Protein AF-A0A1X1ZM37-F1 (afdb_monomer)

Radius of gyration: 24.34 Å; Cα contacts (8 Å, |Δi|>4): 177; chains: 1; bounding box: 100×42×57 Å

pLDDT: mean 83.23, std 16.48, range [40.22, 98.69]

Foldseek 3Di:
DVPDALCNVCVVVVHPDSVVCCVPQVGDVSVLVVLLVVLQPVLLVVLVVLLVVLVVDLDLLSLLCSLQVSLLVLLPPDLSSLVVLQVVLVCLVVVVCVPPVNVVSNSFDWDDDVPDGTDGSSLVSNCVNADHDPPPVSVVLVSVLSSVSSVQSNVLSVCCVVPHDVRHDDSVVSSVVSSVVSNCSNRPDCDPVNVVVVVVVVVVVVVVVVVVVVVVVVVVPPDDDDDDDDD

Secondary structure (DSSP, 8-state):
--S--HHHHHHHTT---HHHHHHHHSSHHHHHHHHHHHHHHHHHHHHHHHHHHHHT--SHHHHHHHHHHHHHGGGGS-HHHHHHHHHHHHHHGGGGGGSGGGGGGS---EEE-TTS-EEEHHHHHHHTTSPPPPTTHHHHHHHHHHHHHHHHHHHHHHHHHHH-GGGS--HHHHHHHHHHHHHHHHH----HHHHHHHHHHHHHHHHHHHHHHHHHHHHHS----------

Solvent-accessible surface area (backbone atoms only — not comparable to full-atom values): 13192 Å² total; per-residue (Å²): 132,88,87,78,51,72,63,57,53,23,62,73,67,73,41,94,50,66,61,55,51,45,73,75,24,76,36,73,68,40,44,53,48,55,52,39,68,68,53,29,61,64,35,33,54,50,27,52,56,29,36,53,56,19,71,78,43,82,59,46,63,44,15,42,40,27,68,48,43,46,65,48,58,27,67,82,53,58,73,65,39,27,52,45,39,37,52,50,28,58,36,53,52,91,46,54,49,70,37,78,94,37,55,82,59,67,58,68,63,66,40,81,42,92,98,55,66,76,40,45,49,34,58,52,55,28,60,74,50,44,80,86,60,64,85,66,50,51,62,53,42,50,56,52,47,52,51,50,52,35,43,51,54,25,52,50,32,54,48,33,76,72,61,32,73,94,74,38,79,60,65,67,61,51,47,55,50,48,42,52,54,47,50,47,65,72,60,53,80,84,46,72,71,56,53,55,52,50,53,55,52,51,53,54,52,52,52,52,54,53,54,51,54,54,52,56,54,56,67,68,68,72,72,76,83,81,82,81,80,88,128

Organism: NCBI:txid153971

Mean predicted aligned error: 9.87 Å

Nearest PDB structures (foldseek):
  6rwb-assembly1_C  TM=2.012E-01  e=9.907E+00  Yersinia pseudotuberculosis
  2x3w-assembly2_C-2  TM=1.504E-01  e=8.151E+00  Mus musculus

InterPro domains:
  IPR009057 Homedomain-like superfamily [SSF46689] (3-53)

Structure (mmCIF, N/CA/C/O backbone):
data_AF-A0A1X1ZM37-F1
#
_entry.id   AF-A0A1X1ZM37-F1
#
loop_
_atom_site.group_PDB
_atom_site.id
_atom_site.type_symbol
_atom_site.label_atom_id
_atom_site.label_alt_id
_atom_site.label_comp_id
_atom_site.label_asym_id
_atom_site.label_entity_id
_atom_site.label_seq_id
_atom_site.pdbx_PDB_ins_code
_atom_site.Cartn_x
_atom_site.Cartn_y
_atom_site.Cartn_z
_atom_site.occupancy
_atom_site.B_iso_or_equiv
_atom_site.auth_seq_id
_atom_site.auth_comp_id
_atom_site.auth_asym_id
_atom_site.auth_atom_id
_atom_site.pdbx_PDB_model_num
ATOM 1 N N . MET A 1 1 ? 0.818 17.274 8.029 1.00 49.00 1 MET A N 1
ATOM 2 C CA . MET A 1 1 ? 0.567 17.613 9.445 1.00 49.00 1 MET A CA 1
ATOM 3 C C . MET A 1 1 ? 1.414 18.809 9.873 1.00 49.00 1 MET A C 1
ATOM 5 O O . MET A 1 1 ? 2.193 18.714 10.815 1.00 49.00 1 MET A O 1
ATOM 9 N N . GLU A 1 2 ? 1.258 19.941 9.196 1.00 40.22 2 GLU A N 1
ATOM 10 C CA . GLU A 1 2 ? 1.401 21.223 9.882 1.00 40.22 2 GLU A CA 1
ATOM 11 C C . GLU A 1 2 ? -0.010 21.539 10.385 1.00 40.22 2 GLU A C 1
ATOM 13 O O . GLU A 1 2 ? -0.944 21.507 9.587 1.00 40.22 2 GLU A O 1
ATOM 18 N N . GLY A 1 3 ? -0.191 21.706 11.698 1.00 49.12 3 GLY A N 1
ATOM 19 C CA . GLY A 1 3 ? -1.461 22.198 12.250 1.00 49.12 3 GLY A CA 1
ATOM 20 C C . GLY A 1 3 ? -2.291 21.264 13.136 1.00 49.12 3 GLY A C 1
ATOM 21 O O . GLY A 1 3 ? -3.404 21.646 13.454 1.00 49.12 3 GLY A O 1
ATOM 22 N N . THR A 1 4 ? -1.800 20.093 13.566 1.00 50.38 4 THR A N 1
ATOM 23 C CA . THR A 1 4 ? -2.464 19.327 14.648 1.00 50.38 4 THR A CA 1
ATOM 24 C C . THR A 1 4 ? -1.573 19.314 15.882 1.00 50.38 4 THR A C 1
ATOM 26 O O . THR A 1 4 ? -0.522 18.665 15.905 1.00 50.38 4 THR A O 1
ATOM 29 N N . THR A 1 5 ? -1.974 20.077 16.889 1.00 63.03 5 THR A N 1
ATOM 30 C CA . THR A 1 5 ? -1.301 20.208 18.179 1.00 63.03 5 THR A CA 1
ATOM 31 C C . THR A 1 5 ? -1.779 19.130 19.155 1.00 63.03 5 THR A C 1
ATOM 33 O O . THR A 1 5 ? -2.822 18.504 18.974 1.00 63.03 5 THR A O 1
ATOM 36 N N . LEU A 1 6 ? -1.025 18.906 20.236 1.00 61.03 6 LEU A N 1
ATOM 37 C CA . LEU A 1 6 ? -1.480 18.040 21.331 1.00 61.03 6 LEU A CA 1
ATOM 38 C C . LEU A 1 6 ? -2.767 18.566 21.987 1.00 61.03 6 LEU A C 1
ATOM 40 O O . LEU A 1 6 ? -3.511 17.776 22.561 1.00 61.03 6 LEU A O 1
ATOM 44 N N . ALA A 1 7 ? -3.034 19.872 21.903 1.00 57.78 7 ALA A N 1
ATOM 45 C CA . ALA A 1 7 ? -4.281 20.455 22.384 1.00 57.78 7 ALA A CA 1
ATOM 46 C C . ALA A 1 7 ? -5.473 19.970 21.542 1.00 57.78 7 ALA A C 1
ATOM 48 O O . ALA A 1 7 ? -6.440 19.480 22.118 1.00 57.78 7 ALA A O 1
ATOM 49 N N . ASP A 1 8 ? -5.341 19.966 20.211 1.00 60.66 8 ASP A N 1
ATOM 50 C CA . ASP A 1 8 ? -6.393 19.506 19.289 1.00 60.66 8 ASP A CA 1
ATOM 51 C C . ASP A 1 8 ? -6.731 18.019 19.504 1.00 60.66 8 ASP A C 1
ATOM 53 O O . ASP A 1 8 ? -7.889 17.612 19.444 1.00 60.66 8 ASP A O 1
ATOM 57 N N . ILE A 1 9 ? -5.720 17.196 19.814 1.00 61.78 9 ILE A N 1
ATOM 58 C CA . ILE A 1 9 ? -5.900 15.764 20.109 1.00 61.78 9 ILE A CA 1
ATOM 59 C C . ILE A 1 9 ? -6.649 15.559 21.435 1.00 61.78 9 ILE A C 1
ATOM 61 O O . ILE A 1 9 ? -7.518 14.695 21.525 1.00 61.78 9 ILE A O 1
ATOM 65 N N . ASN A 1 10 ? -6.330 16.347 22.465 1.00 56.22 10 ASN A N 1
ATOM 66 C CA . ASN A 1 10 ? -6.995 16.269 23.770 1.00 56.22 10 ASN A CA 1
ATOM 67 C C . ASN A 1 10 ? -8.449 16.743 23.706 1.00 56.22 10 ASN A C 1
ATOM 69 O O . ASN A 1 10 ? -9.336 16.108 24.282 1.00 56.22 10 ASN A O 1
ATOM 73 N N . GLU A 1 11 ? -8.694 17.824 22.966 1.00 58.38 11 GLU A N 1
ATOM 74 C CA . GLU A 1 11 ? -10.033 18.341 22.708 1.00 58.38 11 GLU A CA 1
ATOM 75 C C . GLU A 1 11 ? -10.890 17.306 21.967 1.00 58.38 11 GLU A C 1
ATOM 77 O O . GLU A 1 11 ? -11.985 16.979 22.427 1.00 58.38 11 GLU A O 1
ATOM 82 N N . ALA A 1 12 ? -10.356 16.696 20.903 1.00 59.06 12 ALA A N 1
ATOM 83 C CA . ALA A 1 12 ? -11.045 15.644 20.155 1.00 59.06 12 ALA A CA 1
ATOM 84 C C . ALA A 1 12 ? -11.280 14.361 20.979 1.00 59.06 12 ALA A C 1
ATOM 86 O O . ALA A 1 12 ? -12.291 13.686 20.797 1.00 59.06 12 ALA A O 1
ATOM 87 N N . ALA A 1 13 ? -10.378 14.023 21.906 1.00 57.00 13 ALA A N 1
ATOM 88 C CA . ALA A 1 13 ? -10.506 12.853 22.778 1.00 57.00 13 ALA A CA 1
ATOM 89 C C . ALA A 1 13 ? -11.466 13.062 23.969 1.00 57.00 13 ALA A C 1
ATOM 91 O O . ALA A 1 13 ? -11.656 12.141 24.767 1.00 57.00 13 ALA A O 1
ATOM 92 N N . GLY A 1 14 ? -12.038 14.263 24.139 1.00 50.22 14 GLY A N 1
ATOM 93 C CA . GLY A 1 14 ? -12.856 14.617 25.306 1.00 50.22 14 GLY A CA 1
ATOM 94 C C . GLY A 1 14 ? -12.071 14.630 26.626 1.00 50.22 14 GLY A C 1
ATOM 95 O O . GLY A 1 14 ? -12.660 14.664 27.707 1.00 50.22 14 GLY A O 1
ATOM 96 N N . GLN A 1 15 ? -10.739 14.598 26.555 1.00 51.16 15 GLN A N 1
ATOM 97 C CA . GLN A 1 15 ? -9.836 14.577 27.699 1.00 51.16 15 GLN A CA 1
ATOM 98 C C . GLN A 1 15 ? -9.269 15.984 27.884 1.00 51.16 15 GLN A C 1
ATOM 100 O O . GLN A 1 15 ? -8.333 16.386 27.208 1.00 51.16 15 GLN A O 1
ATOM 105 N N . ARG A 1 16 ? -9.800 16.754 28.840 1.00 49.09 16 ARG A N 1
ATOM 106 C CA . ARG A 1 16 ? -9.329 18.123 29.158 1.00 49.09 16 ARG A CA 1
ATOM 107 C C . ARG A 1 16 ? -7.913 18.198 29.753 1.00 49.09 16 ARG A C 1
ATOM 109 O O . ARG A 1 16 ? -7.504 19.266 30.201 1.00 49.09 16 ARG A O 1
ATOM 116 N N . ASN A 1 17 ? -7.172 17.093 29.808 1.00 52.25 17 ASN A N 1
ATOM 117 C CA . ASN A 1 17 ? -5.908 17.022 30.527 1.00 52.25 17 ASN A CA 1
ATOM 118 C C . ASN A 1 17 ? -4.729 16.726 29.595 1.00 52.25 17 ASN A C 1
ATOM 120 O O . ASN A 1 17 ? -4.323 15.577 29.423 1.00 52.25 17 ASN A O 1
ATOM 124 N N . THR A 1 18 ? -4.122 17.790 29.067 1.00 52.50 18 THR A N 1
ATOM 125 C CA . THR A 1 18 ? -2.917 17.746 28.222 1.00 52.50 18 THR A CA 1
ATOM 126 C C . THR A 1 18 ? -1.762 16.969 28.858 1.00 52.50 18 THR A C 1
ATOM 128 O O . THR A 1 18 ? -0.957 16.350 28.158 1.00 52.50 18 THR A O 1
ATOM 131 N N . SER A 1 19 ? -1.730 16.928 30.192 1.00 54.94 19 SER A N 1
ATOM 132 C CA . SER A 1 19 ? -0.747 16.200 30.993 1.00 54.94 19 SER A CA 1
ATOM 133 C C . SER A 1 19 ? -0.817 14.683 30.799 1.00 54.94 19 SER A C 1
ATOM 135 O O . SER A 1 19 ? 0.214 14.029 30.873 1.00 54.94 19 SER A O 1
ATOM 137 N N . ALA A 1 20 ? -1.992 14.104 30.519 1.00 52.53 20 ALA A N 1
ATOM 138 C CA . ALA A 1 20 ? -2.141 12.653 30.381 1.00 52.53 20 ALA A CA 1
ATOM 139 C C . ALA A 1 20 ? -1.411 12.117 29.137 1.00 52.53 20 ALA A C 1
ATOM 141 O O . ALA A 1 20 ? -0.727 11.099 29.212 1.00 52.53 20 ALA A O 1
ATOM 142 N N . ILE A 1 21 ? -1.476 12.833 28.007 1.00 57.12 21 ILE A N 1
ATOM 143 C CA . ILE A 1 21 ? -0.755 12.437 26.786 1.00 57.12 21 ILE A CA 1
ATOM 144 C C . ILE A 1 21 ? 0.756 12.657 26.939 1.00 57.12 21 ILE A C 1
ATOM 146 O O . ILE A 1 21 ? 1.541 11.811 26.516 1.00 57.12 21 ILE A O 1
ATOM 150 N N . GLN A 1 22 ? 1.181 13.753 27.579 1.00 57.38 22 GLN A N 1
ATOM 151 C CA . GLN A 1 22 ? 2.600 13.978 27.881 1.00 57.38 22 GLN A CA 1
ATOM 152 C C . GLN A 1 22 ? 3.173 12.924 28.838 1.00 57.38 22 GLN A C 1
ATOM 154 O O . GLN A 1 22 ? 4.304 12.493 28.638 1.00 57.38 22 GLN A O 1
ATOM 159 N N . TYR A 1 23 ? 2.402 12.488 29.837 1.00 55.28 23 TYR A N 1
ATOM 160 C CA . TYR A 1 23 ? 2.856 11.528 30.844 1.00 55.28 23 TYR A CA 1
ATOM 161 C C . TYR A 1 23 ? 2.853 10.075 30.340 1.00 55.28 23 TYR A C 1
ATOM 163 O O . TYR A 1 23 ? 3.725 9.304 30.723 1.00 55.28 23 TYR A O 1
ATOM 171 N N . HIS A 1 24 ? 1.906 9.693 29.471 1.00 58.62 24 HIS A N 1
ATOM 172 C CA . HIS A 1 24 ? 1.790 8.312 28.976 1.00 58.62 24 HIS A CA 1
ATOM 173 C C . HIS A 1 24 ? 2.483 8.048 27.636 1.00 58.62 24 HIS A C 1
ATOM 175 O O . HIS A 1 24 ? 2.825 6.902 27.357 1.00 58.62 24 HIS A O 1
ATOM 181 N N . PHE A 1 25 ? 2.679 9.075 26.805 1.00 64.19 25 PHE A N 1
ATOM 182 C CA . PHE A 1 25 ? 3.183 8.906 25.439 1.00 64.19 25 PHE A CA 1
ATOM 183 C C . PHE A 1 25 ? 4.388 9.788 25.112 1.00 64.19 25 PHE A C 1
ATOM 185 O O . PHE A 1 25 ? 4.789 9.840 23.956 1.00 64.19 25 PHE A O 1
ATOM 192 N N . GLU A 1 26 ? 4.948 10.518 26.082 1.00 72.69 26 GLU A N 1
ATOM 193 C CA . GLU A 1 26 ? 6.133 11.372 25.878 1.00 72.69 26 GLU A CA 1
ATOM 194 C C . GLU A 1 26 ? 5.960 12.402 24.732 1.00 72.69 26 GLU A C 1
ATOM 196 O O . GLU A 1 26 ? 6.919 12.870 24.121 1.00 72.69 26 GLU A O 1
ATOM 201 N N . GLY A 1 27 ? 4.710 12.778 24.426 1.00 80.00 27 GLY A N 1
ATOM 202 C CA . GLY A 1 27 ? 4.350 13.725 23.370 1.00 80.00 27 GLY A CA 1
ATOM 203 C C . GLY A 1 27 ? 3.776 13.084 22.101 1.00 80.00 27 GLY A C 1
ATOM 204 O O . GLY A 1 27 ? 3.291 11.955 22.085 1.00 80.00 27 GLY A O 1
ATOM 205 N N . ARG A 1 28 ? 3.767 13.857 21.007 1.00 81.38 28 ARG A N 1
ATOM 206 C CA . ARG A 1 28 ? 3.098 13.477 19.748 1.00 81.38 28 ARG A CA 1
ATOM 207 C C . ARG A 1 28 ? 3.737 12.254 19.094 1.00 81.38 28 ARG A C 1
ATOM 209 O O . ARG A 1 28 ? 3.028 11.411 18.551 1.00 81.38 28 ARG A O 1
ATOM 216 N N . ASP A 1 29 ? 5.061 12.172 19.126 1.00 85.06 29 ASP A N 1
ATOM 217 C CA . ASP A 1 29 ? 5.771 11.098 18.444 1.00 85.06 29 ASP A CA 1
ATOM 218 C C . ASP A 1 29 ? 5.580 9.755 19.162 1.00 85.06 29 ASP A C 1
ATOM 220 O O . ASP A 1 29 ? 5.323 8.754 18.496 1.00 85.06 29 ASP A O 1
ATOM 224 N N . GLY A 1 30 ? 5.587 9.718 20.500 1.00 85.69 30 GLY A N 1
ATOM 225 C CA . GLY A 1 30 ? 5.270 8.485 21.223 1.00 85.69 30 GLY A CA 1
ATOM 226 C C . GLY A 1 30 ? 3.792 8.088 21.120 1.00 85.69 30 GLY A C 1
ATOM 227 O O . GLY A 1 30 ? 3.495 6.896 21.088 1.00 85.69 30 GLY A O 1
ATOM 228 N N . LEU A 1 31 ? 2.867 9.037 20.918 1.00 86.44 31 LEU A N 1
ATOM 229 C CA . LEU A 1 31 ? 1.475 8.704 20.583 1.00 86.44 31 LEU A CA 1
ATOM 230 C C . LEU A 1 31 ? 1.380 8.012 19.214 1.00 86.44 31 LEU A C 1
ATOM 232 O O . LEU A 1 31 ? 0.702 6.995 19.084 1.00 86.44 31 LEU A O 1
ATOM 236 N N . ILE A 1 32 ? 2.087 8.523 18.198 1.00 87.38 32 ILE A N 1
ATOM 237 C CA . ILE A 1 32 ? 2.158 7.872 16.880 1.00 87.38 32 ILE A CA 1
ATOM 238 C C . ILE A 1 32 ? 2.759 6.468 17.020 1.00 87.38 32 ILE A C 1
ATOM 240 O O . ILE A 1 32 ? 2.190 5.524 16.474 1.00 87.38 32 ILE A O 1
ATOM 244 N N . ARG A 1 33 ? 3.844 6.297 17.794 1.00 88.50 33 ARG A N 1
ATOM 245 C CA . ARG A 1 33 ? 4.414 4.963 18.066 1.00 88.50 33 ARG A CA 1
ATOM 246 C C . ARG A 1 33 ? 3.390 4.026 18.686 1.00 88.50 33 ARG A C 1
ATOM 248 O O . ARG A 1 33 ? 3.237 2.918 18.192 1.00 88.50 33 ARG A O 1
ATOM 255 N N . ALA A 1 34 ? 2.671 4.465 19.717 1.00 88.94 34 ALA A N 1
ATOM 256 C CA . ALA A 1 34 ? 1.679 3.635 20.394 1.00 88.94 34 ALA A CA 1
ATOM 257 C C . ALA A 1 34 ? 0.538 3.207 19.457 1.00 88.94 34 ALA A C 1
ATOM 259 O O . ALA A 1 34 ? 0.086 2.062 19.507 1.00 88.94 34 ALA A O 1
ATOM 260 N N . ILE A 1 35 ? 0.102 4.098 18.559 1.00 90.62 35 ILE A N 1
ATOM 261 C CA . ILE A 1 35 ? -0.878 3.753 17.524 1.00 90.62 35 ILE A CA 1
ATOM 262 C C . ILE A 1 35 ? -0.293 2.688 16.586 1.00 90.62 35 ILE A C 1
ATOM 264 O O . ILE A 1 35 ? -0.909 1.644 16.392 1.00 90.62 35 ILE A O 1
ATOM 268 N N . TYR A 1 36 ? 0.910 2.889 16.049 1.00 91.06 36 TYR A N 1
ATOM 269 C CA . TYR A 1 36 ? 1.547 1.896 15.178 1.00 91.06 36 TYR A CA 1
ATOM 270 C C . TYR A 1 36 ? 1.773 0.554 15.885 1.00 91.06 36 TYR A C 1
ATOM 272 O O . TYR A 1 36 ? 1.466 -0.483 15.314 1.00 91.06 36 TYR A O 1
ATOM 280 N N . GLN A 1 37 ? 2.207 0.543 17.145 1.00 90.56 37 GLN A N 1
ATOM 281 C CA . GLN A 1 37 ? 2.390 -0.684 17.930 1.00 90.56 37 GLN A CA 1
ATOM 282 C C . GLN A 1 37 ? 1.097 -1.492 18.094 1.00 90.56 37 GLN A C 1
ATOM 284 O O . GLN A 1 37 ? 1.152 -2.712 18.221 1.00 90.56 37 GLN A O 1
ATOM 289 N N . ARG A 1 38 ? -0.068 -0.835 18.058 1.00 90.69 38 ARG A N 1
ATOM 290 C CA . ARG A 1 38 ? -1.369 -1.510 18.059 1.00 90.69 38 ARG A CA 1
ATOM 291 C C . ARG A 1 38 ? -1.721 -2.114 16.697 1.00 90.69 38 ARG A C 1
ATOM 293 O O . ARG A 1 38 ? -2.269 -3.210 16.655 1.00 90.69 38 ARG A O 1
ATOM 300 N N . PHE A 1 39 ? -1.469 -1.390 15.609 1.00 91.75 39 PHE A N 1
ATOM 301 C CA . PHE A 1 39 ? -1.956 -1.755 14.272 1.00 91.75 39 PHE A CA 1
ATOM 302 C C . PHE A 1 39 ? -0.974 -2.595 13.455 1.00 91.75 39 PHE A C 1
ATOM 304 O O . PHE A 1 39 ? -1.393 -3.446 12.680 1.00 91.75 39 PHE A O 1
ATOM 311 N N . VAL A 1 40 ? 0.328 -2.376 13.613 1.00 90.94 40 VAL A N 1
ATOM 312 C CA . VAL A 1 40 ? 1.361 -3.013 12.787 1.00 90.94 40 VAL A CA 1
ATOM 313 C C . VAL A 1 40 ? 1.431 -4.525 13.001 1.00 90.94 40 VAL A C 1
ATOM 315 O O . VAL A 1 40 ? 1.450 -5.219 11.993 1.00 90.94 40 VAL A O 1
ATOM 318 N N . PRO A 1 41 ? 1.398 -5.084 14.230 1.00 91.50 41 PRO A N 1
ATOM 319 C CA . PRO A 1 41 ? 1.500 -6.534 14.402 1.00 91.50 41 PRO A CA 1
ATOM 320 C C . PRO A 1 41 ? 0.461 -7.354 13.609 1.00 91.50 41 PRO A C 1
ATOM 322 O O . PRO A 1 41 ? 0.882 -8.219 12.839 1.00 91.50 41 PRO A O 1
ATOM 325 N N . PRO A 1 42 ? -0.862 -7.079 13.688 1.00 91.62 42 PRO A N 1
ATOM 326 C CA . PRO A 1 42 ? -1.837 -7.824 12.885 1.00 91.62 42 PRO A CA 1
ATOM 327 C C . PRO A 1 42 ? -1.714 -7.550 11.376 1.00 91.62 42 PRO A C 1
ATOM 329 O O . PRO A 1 42 ? -2.031 -8.418 10.563 1.00 91.62 42 PRO A O 1
ATOM 332 N N . LEU A 1 43 ? -1.236 -6.366 10.971 1.00 92.00 43 LEU A N 1
ATOM 333 C CA . LEU A 1 43 ? -0.953 -6.073 9.562 1.00 92.00 43 LEU A CA 1
ATOM 334 C C . LEU A 1 43 ? 0.242 -6.873 9.037 1.00 92.00 43 LEU A C 1
ATOM 336 O O . LEU A 1 43 ? 0.182 -7.377 7.917 1.00 92.00 43 LEU A O 1
ATOM 340 N N . THR A 1 44 ? 1.301 -7.006 9.836 1.00 91.62 44 THR A N 1
ATOM 341 C CA . THR A 1 44 ? 2.485 -7.809 9.515 1.00 91.62 44 THR A CA 1
ATOM 342 C C . THR A 1 44 ? 2.122 -9.282 9.384 1.00 91.62 44 THR A C 1
ATOM 344 O O . THR A 1 44 ? 2.504 -9.902 8.397 1.00 91.62 44 THR A O 1
ATOM 347 N N . GLU A 1 45 ? 1.330 -9.829 10.309 1.00 92.62 45 GLU A N 1
ATOM 348 C CA . GLU A 1 45 ? 0.849 -11.213 10.219 1.00 92.62 45 GLU A CA 1
ATOM 349 C C . GLU A 1 45 ? 0.071 -11.440 8.914 1.00 92.62 45 GLU A C 1
ATOM 351 O O . GLU A 1 45 ? 0.377 -12.352 8.142 1.00 92.62 45 GLU A O 1
ATOM 356 N N . HIS A 1 46 ? -0.865 -10.542 8.592 1.00 93.69 46 HIS A N 1
ATOM 357 C CA . HIS A 1 46 ? -1.619 -10.649 7.348 1.00 93.69 46 HIS A CA 1
ATOM 358 C C . HIS A 1 46 ? -0.738 -10.482 6.092 1.00 93.69 46 HIS A C 1
ATOM 360 O O . HIS A 1 46 ? -0.919 -11.184 5.093 1.00 93.69 46 HIS A O 1
ATOM 366 N N . TYR A 1 47 ? 0.240 -9.577 6.131 1.00 94.12 47 TYR A N 1
ATOM 367 C CA . TYR A 1 47 ? 1.236 -9.424 5.072 1.00 94.12 47 TYR A CA 1
ATOM 368 C C . TYR A 1 47 ? 2.023 -10.725 4.855 1.00 94.12 47 TYR A C 1
ATOM 370 O O . TYR A 1 47 ? 2.186 -11.159 3.714 1.00 94.12 47 TYR A O 1
ATOM 378 N N . GLU A 1 48 ? 2.457 -11.392 5.925 1.00 94.81 48 GLU A N 1
ATOM 379 C CA . GLU A 1 48 ? 3.195 -12.654 5.842 1.00 94.81 48 GLU A CA 1
ATOM 380 C C . GLU A 1 48 ? 2.362 -13.781 5.211 1.00 94.81 48 GLU A C 1
ATOM 382 O O . GLU A 1 48 ? 2.874 -14.512 4.356 1.00 94.81 48 GLU A O 1
ATOM 387 N N . GLU A 1 49 ? 1.071 -13.892 5.537 1.00 96.12 49 GLU A N 1
ATOM 388 C CA . GLU A 1 49 ? 0.145 -14.832 4.881 1.00 96.12 49 GLU A CA 1
ATOM 389 C C . GLU A 1 49 ? 0.047 -14.579 3.366 1.00 96.12 49 GLU A C 1
ATOM 391 O O . GLU A 1 49 ? 0.092 -15.504 2.543 1.00 96.12 49 GLU A O 1
ATOM 396 N N . LEU A 1 50 ? -0.081 -13.309 2.975 1.00 97.12 50 LEU A N 1
ATOM 397 C CA . LEU A 1 50 ? -0.180 -12.912 1.573 1.00 97.12 50 LEU A CA 1
ATOM 398 C C . LEU A 1 50 ? 1.136 -13.147 0.827 1.00 97.12 50 LEU A C 1
ATOM 400 O O . LEU A 1 50 ? 1.116 -13.605 -0.317 1.00 97.12 50 LEU A O 1
ATOM 404 N N . VAL A 1 51 ? 2.279 -12.916 1.472 1.00 96.62 51 VAL A N 1
ATOM 405 C CA . VAL A 1 51 ? 3.597 -13.248 0.921 1.00 96.62 51 VAL A CA 1
ATOM 406 C C . VAL A 1 51 ? 3.741 -14.756 0.719 1.00 96.62 51 VAL A C 1
ATOM 408 O O . VAL A 1 51 ? 4.224 -15.180 -0.332 1.00 96.62 51 VAL A O 1
ATOM 411 N N . GLN A 1 52 ? 3.271 -15.594 1.647 1.00 97.00 52 GLN A N 1
ATOM 412 C CA . GLN A 1 52 ? 3.278 -17.052 1.465 1.00 97.00 52 GLN A CA 1
ATOM 413 C C . GLN A 1 52 ? 2.440 -17.477 0.251 1.00 97.00 52 GLN A C 1
ATOM 415 O O . GLN A 1 52 ? 2.917 -18.237 -0.601 1.00 97.00 52 GLN A O 1
ATOM 420 N N . ARG A 1 53 ? 1.232 -16.918 0.095 1.00 96.75 53 ARG A N 1
ATOM 421 C CA . ARG A 1 53 ? 0.418 -17.101 -1.121 1.00 96.75 53 ARG A CA 1
ATOM 422 C C . ARG A 1 53 ? 1.151 -16.627 -2.371 1.00 96.75 53 ARG A C 1
ATOM 424 O O . ARG A 1 53 ? 1.107 -17.288 -3.411 1.00 96.75 53 ARG A O 1
ATOM 431 N N . ALA A 1 54 ? 1.836 -15.490 -2.282 1.00 97.50 54 ALA A N 1
ATOM 432 C CA . ALA A 1 54 ? 2.606 -14.952 -3.384 1.00 97.50 54 ALA A CA 1
ATOM 433 C C . ALA A 1 54 ? 3.754 -15.887 -3.764 1.00 97.50 54 ALA A C 1
ATOM 435 O O . ALA A 1 54 ? 3.944 -16.110 -4.955 1.00 97.50 54 ALA A O 1
ATOM 436 N N . ARG A 1 55 ? 4.485 -16.475 -2.810 1.00 96.81 55 ARG A N 1
ATOM 437 C CA . ARG A 1 55 ? 5.559 -17.455 -3.066 1.00 96.81 55 ARG A CA 1
ATOM 438 C C . ARG A 1 55 ? 5.057 -18.698 -3.800 1.00 96.81 55 ARG A C 1
ATOM 440 O O . ARG A 1 55 ? 5.748 -19.189 -4.690 1.00 96.81 55 ARG A O 1
ATOM 447 N N . ALA A 1 56 ? 3.851 -19.161 -3.479 1.00 96.62 56 ALA A N 1
ATOM 448 C CA . ALA A 1 56 ? 3.228 -20.326 -4.108 1.00 96.62 56 ALA A CA 1
ATOM 449 C C . ALA A 1 56 ? 2.759 -20.086 -5.562 1.00 96.62 56 ALA A C 1
ATOM 451 O O . ALA A 1 56 ? 2.279 -21.008 -6.219 1.00 96.62 56 ALA A O 1
ATOM 452 N N . SER A 1 57 ? 2.890 -18.865 -6.093 1.00 94.75 57 SER A N 1
ATOM 453 C CA . SER A 1 57 ? 2.423 -18.494 -7.430 1.00 94.75 57 SER A CA 1
ATOM 454 C C . SER A 1 57 ? 3.478 -17.723 -8.222 1.00 94.75 57 SER A C 1
ATOM 456 O O . SER A 1 57 ? 4.223 -16.910 -7.684 1.00 94.75 57 SER A O 1
ATOM 458 N N . LYS A 1 58 ? 3.513 -17.923 -9.544 1.00 94.75 58 LYS A N 1
ATOM 459 C CA . LYS A 1 58 ? 4.321 -17.105 -10.470 1.00 94.75 58 LYS A CA 1
ATOM 460 C C . LYS A 1 58 ? 3.560 -15.906 -11.041 1.00 94.75 58 LYS A C 1
ATOM 462 O O . LYS A 1 58 ? 4.127 -15.121 -11.791 1.00 94.75 58 LYS A O 1
ATOM 467 N N . ARG A 1 59 ? 2.279 -15.745 -10.693 1.00 97.00 59 ARG A N 1
ATOM 468 C CA . ARG A 1 59 ? 1.456 -14.624 -11.167 1.00 97.00 59 ARG A CA 1
ATOM 469 C C . ARG A 1 59 ? 1.845 -13.326 -10.452 1.00 97.00 59 ARG A C 1
ATOM 471 O O . ARG A 1 59 ? 2.227 -13.341 -9.281 1.00 97.00 59 ARG A O 1
ATOM 478 N N . VAL A 1 60 ? 1.687 -12.203 -11.151 1.00 97.69 60 VAL A N 1
ATOM 479 C CA . VAL A 1 60 ? 1.930 -10.853 -10.610 1.00 97.69 60 VAL A CA 1
ATOM 480 C C . VAL A 1 60 ? 0.918 -10.513 -9.511 1.0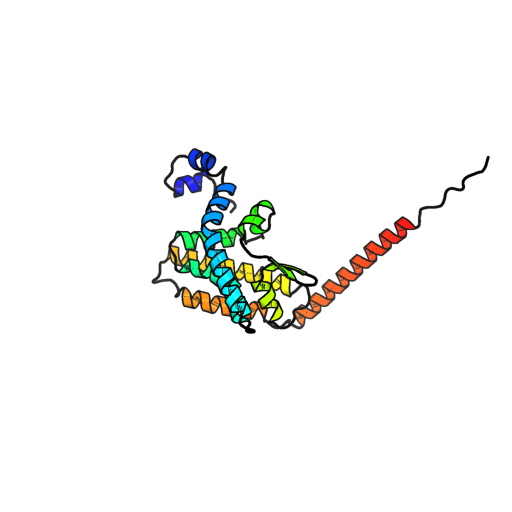0 97.69 60 VAL A C 1
ATOM 482 O O . VAL A 1 60 ? 1.304 -10.016 -8.457 1.00 97.69 60 VAL A O 1
ATOM 485 N N . ARG A 1 61 ? -0.364 -10.850 -9.721 1.00 98.12 61 ARG A N 1
ATOM 486 C CA . ARG A 1 61 ? -1.462 -10.458 -8.822 1.00 98.12 61 ARG A CA 1
ATOM 487 C C . ARG A 1 61 ? -1.235 -10.829 -7.348 1.00 98.12 61 ARG A C 1
ATOM 489 O O . ARG A 1 61 ? -1.342 -9.926 -6.535 1.00 98.12 61 ARG A O 1
ATOM 496 N N . PRO A 1 62 ? -0.856 -12.064 -6.970 1.00 98.38 62 PRO A N 1
ATOM 497 C CA . PRO A 1 62 ? -0.612 -12.387 -5.561 1.00 98.38 62 PRO A CA 1
ATOM 498 C C . PRO A 1 62 ? 0.467 -11.536 -4.873 1.00 98.38 62 PRO A C 1
ATOM 500 O O . PRO A 1 62 ? 0.338 -11.237 -3.693 1.00 98.38 62 PRO A O 1
ATOM 503 N N . ALA A 1 63 ? 1.521 -11.125 -5.591 1.00 97.81 63 ALA A N 1
ATOM 504 C CA . ALA A 1 63 ? 2.534 -10.226 -5.028 1.00 97.81 63 ALA A CA 1
ATOM 505 C C . ALA A 1 63 ? 1.995 -8.793 -4.882 1.00 97.81 63 ALA A C 1
ATOM 507 O O . ALA A 1 63 ? 2.249 -8.142 -3.877 1.00 97.81 63 ALA A O 1
ATOM 508 N N . ALA A 1 64 ? 1.198 -8.323 -5.847 1.00 98.25 64 ALA A N 1
ATOM 509 C CA . ALA A 1 64 ? 0.513 -7.035 -5.748 1.00 98.25 64 ALA A CA 1
ATOM 510 C C . ALA A 1 64 ? -0.518 -7.004 -4.605 1.00 98.25 64 ALA A C 1
ATOM 512 O O . ALA A 1 64 ? -0.586 -6.031 -3.861 1.00 98.25 64 ALA A O 1
ATOM 513 N N . GLU A 1 65 ? -1.281 -8.082 -4.423 1.00 98.31 65 GLU A N 1
ATOM 514 C CA . GLU A 1 65 ? -2.205 -8.254 -3.298 1.00 98.31 65 GLU A CA 1
ATOM 515 C C . GLU A 1 65 ? -1.474 -8.155 -1.956 1.00 98.31 65 GLU A C 1
ATOM 517 O O . GLU A 1 65 ? -1.951 -7.462 -1.065 1.00 98.31 65 GLU A O 1
ATOM 522 N N . ALA A 1 66 ? -0.296 -8.772 -1.825 1.00 97.12 66 ALA A N 1
ATOM 523 C CA . ALA A 1 66 ? 0.516 -8.678 -0.613 1.00 97.12 66 ALA A CA 1
ATOM 524 C C . ALA A 1 66 ? 0.961 -7.244 -0.277 1.00 97.12 66 ALA A C 1
ATOM 526 O O . ALA A 1 66 ? 1.173 -6.943 0.889 1.00 97.12 66 ALA A O 1
ATOM 527 N N . ILE A 1 67 ? 1.052 -6.350 -1.265 1.00 95.38 67 ILE A N 1
ATOM 528 C CA . ILE A 1 67 ? 1.410 -4.937 -1.058 1.00 95.38 67 ILE A CA 1
ATOM 529 C C . ILE A 1 67 ? 0.173 -4.097 -0.700 1.00 95.38 67 ILE A C 1
ATOM 531 O O . ILE A 1 67 ? 0.242 -3.215 0.151 1.00 95.38 67 ILE A O 1
ATOM 535 N N . VAL A 1 68 ? -0.969 -4.355 -1.346 1.00 97.19 68 VAL A N 1
ATOM 536 C CA . VAL A 1 68 ? -2.167 -3.499 -1.247 1.00 97.19 68 VAL A CA 1
ATOM 537 C C . VAL A 1 68 ? -3.124 -3.941 -0.135 1.00 97.19 68 VAL A C 1
ATOM 539 O O . VAL A 1 68 ? -3.643 -3.107 0.610 1.00 97.19 68 VAL A O 1
ATOM 542 N N . LEU A 1 69 ? -3.384 -5.245 -0.016 1.00 97.12 69 LEU A N 1
ATOM 543 C CA . LEU A 1 69 ? -4.432 -5.776 0.857 1.00 97.12 69 LEU A CA 1
ATOM 544 C C . LEU A 1 69 ? -4.189 -5.594 2.360 1.00 97.12 69 LEU A C 1
ATOM 546 O O . LEU A 1 69 ? -5.200 -5.411 3.040 1.00 97.12 69 LEU A O 1
ATOM 550 N N . PRO A 1 70 ? -2.949 -5.600 2.905 1.00 94.75 70 PRO A N 1
ATOM 551 C CA . PRO A 1 70 ? -2.754 -5.391 4.338 1.00 94.75 70 PRO A CA 1
ATOM 552 C C . PRO A 1 70 ? -3.455 -4.125 4.828 1.00 94.75 70 PRO A C 1
ATOM 554 O O . PRO A 1 70 ? -4.299 -4.189 5.718 1.00 94.75 70 PRO A O 1
ATOM 557 N N . LEU A 1 71 ? -3.196 -2.992 4.169 1.00 94.00 71 LEU A N 1
ATOM 558 C CA . LEU A 1 71 ? -3.839 -1.728 4.512 1.00 94.00 71 LEU A CA 1
ATOM 559 C C . LEU A 1 71 ? -5.290 -1.664 4.010 1.00 94.00 71 LEU A C 1
ATOM 561 O O . LEU A 1 71 ? -6.148 -1.113 4.692 1.00 94.00 71 LEU A O 1
ATOM 565 N N . GLY A 1 72 ? -5.588 -2.261 2.850 1.00 96.31 72 GLY A N 1
ATOM 566 C CA . GLY A 1 72 ? -6.943 -2.302 2.292 1.00 96.31 72 GLY A CA 1
ATOM 567 C C . GLY A 1 72 ? -7.970 -2.975 3.207 1.00 96.31 72 GLY A C 1
ATOM 568 O O . GLY A 1 72 ? -9.084 -2.474 3.340 1.00 96.31 72 GLY A O 1
ATOM 569 N N . ARG A 1 73 ? -7.596 -4.058 3.904 1.00 94.81 73 ARG A N 1
ATOM 570 C CA . ARG A 1 73 ? -8.472 -4.777 4.850 1.00 94.81 73 ARG A CA 1
ATOM 571 C C . ARG A 1 73 ? -9.054 -3.858 5.931 1.00 94.81 73 ARG A C 1
ATOM 573 O O . ARG A 1 73 ? -10.175 -4.083 6.379 1.00 94.81 73 ARG A O 1
ATOM 580 N N . LEU A 1 74 ? -8.321 -2.818 6.325 1.00 96.00 74 LEU A N 1
ATOM 581 C CA . LEU A 1 74 ? -8.759 -1.870 7.349 1.00 96.00 74 LEU A CA 1
ATOM 582 C C . LEU A 1 74 ? -9.940 -0.994 6.903 1.00 96.00 74 LEU A C 1
ATOM 584 O O . LEU A 1 74 ? -10.657 -0.466 7.747 1.00 96.00 74 LEU A O 1
ATOM 588 N N . LEU A 1 75 ? -10.207 -0.869 5.597 1.00 96.25 75 LEU A N 1
ATOM 589 C CA . LEU A 1 75 ? -11.347 -0.082 5.112 1.00 96.25 75 LEU A CA 1
ATOM 590 C C . LEU A 1 75 ? -12.697 -0.667 5.538 1.00 96.25 75 LEU A C 1
ATOM 592 O O . LEU A 1 75 ? -13.638 0.085 5.780 1.00 96.25 75 LEU A O 1
ATOM 596 N N . THR A 1 76 ? -12.787 -1.993 5.672 1.00 92.38 76 THR A N 1
ATOM 597 C CA . THR A 1 76 ? -14.007 -2.686 6.121 1.00 92.38 76 THR A CA 1
ATOM 598 C C . THR A 1 76 ? -14.122 -2.816 7.638 1.00 92.38 76 THR A C 1
ATOM 600 O O . THR A 1 76 ? -15.036 -3.475 8.128 1.00 92.38 76 THR A O 1
ATOM 603 N N . GLY A 1 77 ? -13.171 -2.245 8.374 1.00 92.81 77 GLY A N 1
ATOM 604 C CA . GLY A 1 77 ? -13.116 -2.288 9.825 1.00 92.81 77 GLY A CA 1
ATOM 605 C C . GLY A 1 77 ? -13.952 -1.205 10.512 1.00 92.81 77 GLY A C 1
ATOM 606 O O . GLY A 1 77 ? -14.884 -0.628 9.936 1.00 92.81 77 GLY A O 1
ATOM 607 N N . ASP A 1 78 ? -13.613 -0.910 11.766 1.00 93.88 78 ASP A N 1
ATOM 608 C CA . ASP A 1 78 ? -14.217 0.205 12.496 1.00 93.88 78 ASP A CA 1
ATOM 609 C C . ASP A 1 78 ? -13.591 1.559 12.091 1.00 93.88 78 ASP A C 1
ATOM 611 O O . ASP A 1 78 ? -12.731 1.654 11.212 1.00 93.88 78 ASP A O 1
ATOM 615 N N . TRP A 1 79 ? -14.051 2.653 12.699 1.00 93.19 79 TRP A N 1
ATOM 616 C CA . TRP A 1 79 ? -13.526 3.989 12.394 1.00 93.19 79 TRP A CA 1
ATOM 617 C C . TRP A 1 79 ? -12.036 4.153 12.747 1.00 93.19 79 TRP A C 1
ATOM 619 O O . TRP A 1 79 ? -11.353 4.985 12.158 1.00 93.19 79 TRP A O 1
ATOM 629 N N . ARG A 1 80 ? -11.506 3.374 13.699 1.00 94.12 80 ARG A N 1
ATOM 630 C CA . ARG A 1 80 ? -10.093 3.435 14.101 1.00 94.12 80 ARG A CA 1
ATOM 631 C C . ARG A 1 80 ? -9.210 2.803 13.041 1.00 94.12 80 ARG A C 1
ATOM 633 O O . ARG A 1 80 ? -8.127 3.323 12.787 1.00 94.12 80 ARG A O 1
ATOM 640 N N . ASP A 1 81 ? -9.683 1.725 12.421 1.00 95.69 81 ASP A N 1
ATOM 641 C CA . ASP A 1 81 ? -9.013 1.082 11.292 1.00 95.69 81 ASP A CA 1
ATOM 642 C C . ASP A 1 81 ? -8.848 2.077 10.132 1.00 95.69 81 ASP A C 1
ATOM 644 O O . ASP A 1 81 ? -7.741 2.285 9.630 1.00 95.69 81 ASP A O 1
ATOM 648 N N . ARG A 1 82 ? -9.919 2.797 9.785 1.00 96.25 82 ARG A N 1
ATOM 649 C CA . ARG A 1 82 ? -9.888 3.859 8.766 1.00 96.25 82 ARG A CA 1
ATOM 650 C C . ARG A 1 82 ? -9.013 5.049 9.163 1.00 96.25 82 ARG A C 1
ATOM 652 O O . ARG A 1 82 ? -8.195 5.495 8.359 1.00 96.25 82 ARG A O 1
ATOM 659 N N . ALA A 1 83 ? -9.082 5.498 10.414 1.00 94.88 83 ALA A N 1
ATOM 660 C CA . ALA A 1 83 ? -8.198 6.549 10.916 1.00 94.88 83 ALA A CA 1
ATOM 661 C C . ALA A 1 83 ? -6.710 6.146 10.846 1.00 94.88 83 ALA A C 1
ATOM 663 O O . ALA A 1 83 ? -5.850 6.982 10.552 1.00 94.88 83 ALA A O 1
ATOM 664 N N . PHE A 1 84 ? -6.384 4.867 11.068 1.00 94.94 84 PHE A N 1
ATOM 665 C CA . PHE A 1 84 ? -5.020 4.371 10.902 1.00 94.94 84 PHE A CA 1
ATOM 666 C C . PHE A 1 84 ? -4.570 4.391 9.437 1.00 94.94 84 PHE A C 1
ATOM 668 O O . PHE A 1 84 ? -3.441 4.794 9.166 1.00 94.94 84 PHE A O 1
ATOM 675 N N . VAL A 1 85 ? -5.438 4.027 8.487 1.00 95.50 85 VAL A N 1
ATOM 676 C CA . VAL A 1 85 ? -5.147 4.133 7.042 1.00 95.50 85 VAL A CA 1
ATOM 677 C C . VAL A 1 85 ? -4.760 5.565 6.673 1.00 95.50 85 VAL A C 1
ATOM 679 O O . VAL A 1 85 ? -3.774 5.792 5.965 1.00 95.50 85 VAL A O 1
ATOM 682 N N . GLU A 1 86 ? -5.489 6.548 7.198 1.00 94.75 86 GLU A N 1
ATOM 683 C CA . GLU A 1 86 ? -5.168 7.957 6.993 1.00 94.75 86 GLU A CA 1
ATOM 684 C C . GLU A 1 86 ? -3.831 8.360 7.615 1.00 94.75 86 GLU A C 1
ATOM 686 O O . GLU A 1 86 ? -3.013 9.005 6.950 1.00 94.75 86 GLU A O 1
ATOM 691 N N . LEU A 1 87 ? -3.584 7.967 8.868 1.00 92.56 87 LEU A N 1
ATOM 692 C CA . LEU A 1 87 ? -2.315 8.217 9.549 1.00 92.56 87 LEU A CA 1
ATOM 693 C C . LEU A 1 87 ? -1.142 7.602 8.773 1.00 92.56 87 LEU A C 1
ATOM 695 O O . LEU A 1 87 ? -0.126 8.269 8.557 1.00 92.56 87 LEU A O 1
ATOM 699 N N . PHE A 1 88 ? -1.303 6.365 8.302 1.00 91.19 88 PHE A N 1
ATOM 700 C CA . PHE A 1 88 ? -0.310 5.657 7.509 1.00 91.19 88 PHE A CA 1
ATOM 701 C C . PHE A 1 88 ? 0.020 6.417 6.224 1.00 91.19 88 PHE A C 1
ATOM 703 O O . PHE A 1 88 ? 1.190 6.685 5.946 1.00 91.19 88 PHE A O 1
ATOM 710 N N . ALA A 1 89 ? -0.995 6.845 5.467 1.00 91.56 89 ALA A N 1
ATOM 711 C CA . ALA A 1 89 ? -0.795 7.606 4.236 1.00 91.56 89 ALA A CA 1
ATOM 712 C C . ALA A 1 89 ? -0.069 8.940 4.475 1.00 91.56 89 ALA A C 1
ATOM 714 O O . ALA A 1 89 ? 0.744 9.367 3.650 1.00 91.56 89 ALA A O 1
ATOM 715 N N . GLN A 1 90 ? -0.320 9.589 5.614 1.00 88.00 90 GLN A N 1
ATOM 716 C CA . GLN A 1 90 ? 0.360 10.826 5.997 1.00 88.00 90 GLN A CA 1
ATOM 717 C C . GLN A 1 90 ? 1.826 10.602 6.385 1.00 88.00 90 GLN A C 1
ATOM 719 O O . GLN A 1 90 ? 2.665 11.442 6.068 1.00 88.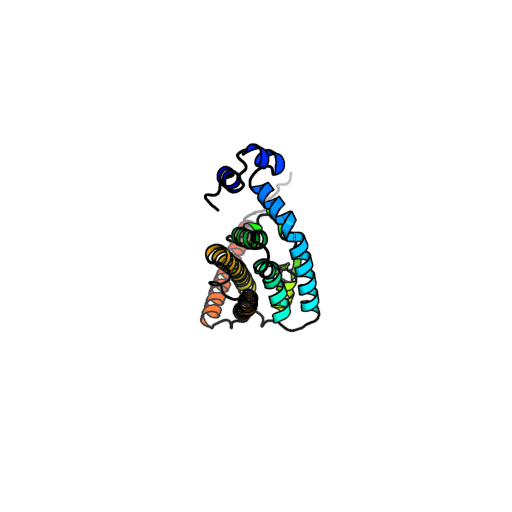00 90 GLN A O 1
ATOM 724 N N . MET A 1 91 ? 2.146 9.484 7.039 1.00 85.56 91 MET A N 1
ATOM 725 C CA . MET A 1 91 ? 3.526 9.100 7.360 1.00 85.56 91 MET A CA 1
ATOM 726 C C . MET A 1 91 ? 4.303 8.642 6.120 1.00 85.56 91 MET A C 1
ATOM 728 O O . MET A 1 91 ? 5.512 8.868 6.019 1.00 85.56 91 MET A O 1
ATOM 732 N N . PHE A 1 92 ? 3.611 8.032 5.158 1.00 81.25 92 PHE A N 1
ATOM 733 C CA . PHE A 1 92 ? 4.188 7.634 3.878 1.00 81.25 92 PHE A CA 1
ATOM 734 C C . PHE A 1 92 ? 4.462 8.845 2.971 1.00 81.25 92 PHE A C 1
ATOM 736 O O . PHE A 1 92 ? 5.464 8.888 2.253 1.00 81.25 92 PHE A O 1
ATOM 743 N N . ALA A 1 93 ? 3.603 9.869 3.023 1.00 73.00 93 ALA A N 1
ATOM 744 C CA . ALA A 1 93 ? 3.786 11.103 2.270 1.00 73.00 93 ALA A CA 1
ATOM 745 C C . ALA A 1 93 ? 5.110 11.795 2.641 1.00 73.00 93 ALA A C 1
ATOM 747 O O . ALA A 1 93 ? 5.387 12.082 3.803 1.00 73.00 93 ALA A O 1
ATOM 748 N N . GLY A 1 94 ? 5.939 12.078 1.633 1.00 65.06 94 GLY A N 1
ATOM 749 C CA . GLY A 1 94 ? 7.241 12.713 1.853 1.00 65.06 94 GLY A CA 1
ATOM 750 C C . GLY A 1 94 ? 8.254 11.825 2.587 1.00 65.06 94 GLY A C 1
ATOM 751 O O . GLY A 1 94 ? 9.258 12.342 3.067 1.00 65.06 94 GLY A O 1
ATOM 752 N N . THR A 1 95 ? 8.015 10.508 2.666 1.00 66.75 95 THR A N 1
ATOM 753 C CA . THR A 1 95 ? 8.935 9.497 3.226 1.00 66.75 95 THR A CA 1
ATOM 754 C C . THR A 1 95 ? 9.300 9.701 4.698 1.00 66.75 95 THR A C 1
ATOM 756 O O . THR A 1 95 ? 10.374 9.301 5.135 1.00 66.75 95 THR A O 1
ATOM 759 N N . ARG A 1 96 ? 8.396 10.280 5.503 1.00 75.25 96 ARG A N 1
ATOM 760 C CA . ARG A 1 96 ? 8.623 10.450 6.949 1.00 75.25 96 ARG A CA 1
ATOM 761 C C . ARG A 1 96 ? 8.815 9.110 7.659 1.00 75.25 96 ARG A C 1
ATOM 763 O O . ARG A 1 96 ? 9.637 9.028 8.558 1.00 75.25 96 ARG A O 1
ATOM 770 N N . ILE A 1 97 ? 8.120 8.060 7.223 1.00 73.75 97 ILE A N 1
ATOM 771 C CA . ILE A 1 97 ? 8.307 6.690 7.728 1.00 73.75 97 ILE A CA 1
ATOM 772 C C . ILE A 1 97 ? 9.718 6.124 7.463 1.00 73.75 97 ILE A C 1
ATOM 774 O O . ILE A 1 97 ? 10.126 5.172 8.113 1.00 73.75 97 ILE A O 1
ATOM 778 N N . SER A 1 98 ? 10.472 6.706 6.525 1.00 73.06 98 SER A N 1
ATOM 779 C CA . SER A 1 98 ? 11.855 6.313 6.222 1.00 73.06 98 SER A CA 1
ATOM 780 C C . SER A 1 98 ? 12.893 7.010 7.106 1.00 73.06 98 SER A C 1
ATOM 782 O O . SER A 1 98 ? 14.079 6.702 6.995 1.00 73.06 98 SER A O 1
ATOM 784 N N . ASP A 1 99 ? 12.483 7.951 7.960 1.00 77.88 99 ASP A N 1
ATOM 785 C CA . ASP A 1 99 ? 13.368 8.505 8.983 1.00 77.88 99 ASP A CA 1
ATOM 786 C C . ASP A 1 99 ? 13.798 7.372 9.937 1.00 77.88 99 ASP A C 1
ATOM 788 O O . ASP A 1 99 ? 12.936 6.604 10.381 1.00 77.88 99 ASP A O 1
ATOM 792 N N . PRO A 1 100 ? 15.099 7.252 10.274 1.00 78.94 100 PRO A N 1
ATOM 793 C CA . PRO A 1 100 ? 15.601 6.234 11.193 1.00 78.94 100 PRO A CA 1
ATOM 794 C C . PRO A 1 100 ? 14.825 6.130 12.506 1.00 78.94 100 PRO A C 1
ATOM 796 O O . PRO A 1 100 ? 14.726 5.036 13.058 1.00 78.94 100 PRO A O 1
ATOM 799 N N . GLN A 1 101 ? 14.238 7.230 12.993 1.00 78.69 101 GLN A N 1
ATOM 800 C CA . GLN A 1 101 ? 13.443 7.188 14.213 1.00 78.69 101 GLN A CA 1
ATOM 801 C C . GLN A 1 101 ? 12.185 6.316 14.078 1.00 78.69 101 GLN A C 1
ATOM 803 O O . GLN A 1 101 ? 11.666 5.890 15.100 1.00 78.69 101 GLN A O 1
ATOM 808 N N . TRP A 1 102 ? 11.673 6.059 12.871 1.00 81.25 102 TRP A N 1
ATOM 809 C CA . TRP A 1 102 ? 10.448 5.281 12.629 1.00 81.25 102 TRP A CA 1
ATOM 810 C C . TRP A 1 102 ? 10.697 3.920 11.969 1.00 81.25 102 TRP A C 1
ATOM 812 O O . TRP A 1 102 ? 9.737 3.215 11.656 1.00 81.25 102 TRP A O 1
ATOM 822 N N . ALA A 1 103 ? 11.959 3.551 11.731 1.00 73.12 103 ALA A N 1
ATOM 823 C CA . ALA A 1 103 ? 12.314 2.352 10.971 1.00 73.12 103 ALA A CA 1
ATOM 824 C C . ALA A 1 103 ? 11.730 1.059 11.577 1.00 73.12 103 ALA A C 1
ATOM 826 O O . ALA A 1 103 ? 11.345 0.145 10.846 1.00 73.12 103 ALA A O 1
ATOM 827 N N . ASP A 1 104 ? 11.607 1.016 12.904 1.00 74.56 104 ASP A N 1
ATOM 828 C CA . ASP A 1 104 ? 11.055 -0.091 13.686 1.00 74.56 104 ASP A CA 1
ATOM 829 C C . ASP A 1 104 ? 9.534 -0.264 13.537 1.00 74.56 104 ASP A C 1
ATOM 831 O O . ASP A 1 104 ? 9.005 -1.337 13.821 1.00 74.56 104 ASP A O 1
ATOM 835 N N . LEU A 1 105 ? 8.823 0.761 13.060 1.00 77.62 105 LEU A N 1
ATOM 836 C CA . LEU A 1 105 ? 7.362 0.758 12.996 1.00 77.62 105 LEU A CA 1
ATOM 837 C C . LEU A 1 105 ? 6.783 0.144 11.722 1.00 77.62 105 LEU A C 1
ATOM 839 O O . LEU A 1 105 ? 5.572 -0.032 11.640 1.00 77.62 105 LEU A O 1
ATOM 843 N N . THR A 1 106 ? 7.591 -0.138 10.701 1.00 71.88 106 THR A N 1
ATOM 844 C CA . THR A 1 106 ? 7.045 -0.657 9.435 1.00 71.88 106 THR A CA 1
ATOM 845 C C . THR A 1 106 ? 6.590 -2.107 9.557 1.00 71.88 106 THR A C 1
ATOM 847 O O . THR A 1 106 ? 5.632 -2.492 8.896 1.00 71.88 106 THR A O 1
ATOM 850 N N . GLY A 1 107 ? 7.262 -2.906 10.394 1.00 71.62 107 GLY A N 1
ATOM 851 C CA . GLY A 1 107 ? 6.959 -4.327 10.577 1.00 71.62 107 GLY A CA 1
ATOM 852 C C . GLY A 1 107 ? 7.108 -5.166 9.302 1.00 71.62 107 GLY A C 1
ATOM 853 O O . GLY A 1 107 ? 6.621 -6.292 9.259 1.00 71.62 107 GLY A O 1
ATOM 854 N N . ILE A 1 108 ? 7.746 -4.636 8.251 1.00 73.81 108 ILE A N 1
ATOM 855 C CA . ILE A 1 108 ? 7.916 -5.327 6.971 1.00 73.81 108 ILE A CA 1
ATOM 856 C C . ILE A 1 108 ? 9.257 -6.049 6.972 1.00 73.81 108 ILE A C 1
ATOM 858 O O . ILE A 1 108 ? 10.315 -5.451 7.170 1.00 73.81 108 ILE A O 1
ATOM 862 N N . ARG A 1 109 ? 9.216 -7.348 6.673 1.00 75.19 109 ARG A N 1
ATOM 863 C CA . ARG A 1 109 ? 10.420 -8.135 6.421 1.00 75.19 109 ARG A CA 1
ATOM 864 C C . ARG A 1 109 ? 11.105 -7.652 5.145 1.00 75.19 109 ARG A C 1
ATOM 866 O O . ARG A 1 109 ? 10.577 -7.815 4.040 1.00 75.19 109 ARG A O 1
ATOM 873 N N . LEU A 1 110 ? 12.307 -7.118 5.322 1.00 81.38 110 LEU A N 1
ATOM 874 C CA . LEU A 1 110 ? 13.167 -6.697 4.231 1.00 81.38 110 LEU A CA 1
ATOM 875 C C . LEU A 1 110 ? 14.027 -7.858 3.724 1.00 81.38 110 LEU A C 1
ATOM 877 O O . LEU A 1 110 ? 14.493 -8.710 4.484 1.00 81.38 110 LEU A O 1
ATOM 881 N N . VAL A 1 111 ? 14.243 -7.882 2.416 1.00 80.56 111 VAL A N 1
ATOM 882 C CA . VAL A 1 111 ? 15.126 -8.808 1.715 1.00 80.56 111 VAL A CA 1
ATOM 883 C C . VAL A 1 111 ? 16.118 -8.025 0.869 1.00 80.56 111 VAL A C 1
ATOM 885 O O . VAL A 1 111 ? 15.827 -6.940 0.364 1.00 80.56 111 VAL A O 1
ATOM 888 N N . ARG A 1 112 ? 17.312 -8.590 0.695 1.00 80.25 112 ARG A N 1
ATOM 889 C CA . ARG A 1 112 ? 18.337 -8.005 -0.167 1.00 80.25 112 ARG A CA 1
ATOM 890 C C . ARG A 1 112 ? 18.098 -8.423 -1.612 1.00 80.25 112 ARG A C 1
ATOM 892 O O . ARG A 1 112 ? 18.044 -9.618 -1.899 1.00 80.25 112 ARG A O 1
ATOM 899 N N . ARG A 1 113 ? 18.024 -7.454 -2.523 1.00 75.75 113 ARG A N 1
ATOM 900 C CA . ARG A 1 113 ? 17.936 -7.702 -3.968 1.00 75.75 113 ARG A CA 1
ATOM 901 C C . ARG A 1 113 ? 19.276 -7.390 -4.634 1.00 75.75 113 ARG A C 1
ATOM 903 O O . ARG A 1 113 ? 19.929 -6.408 -4.306 1.00 75.75 113 ARG A O 1
ATOM 910 N N . ASN A 1 114 ? 19.743 -8.258 -5.531 1.00 63.47 114 ASN A N 1
ATOM 911 C CA . ASN A 1 114 ? 21.072 -8.119 -6.139 1.00 63.47 114 ASN A CA 1
ATOM 912 C C . ASN A 1 114 ? 21.201 -6.793 -6.903 1.00 63.47 114 ASN A C 1
ATOM 914 O O . ASN A 1 114 ? 20.417 -6.534 -7.809 1.00 63.47 114 ASN A O 1
ATOM 918 N N . GLY A 1 115 ? 22.204 -5.982 -6.552 1.00 58.75 115 GLY A N 1
ATOM 919 C CA . GLY A 1 115 ? 22.427 -4.658 -7.151 1.00 58.75 115 GLY A CA 1
ATOM 920 C C . GLY A 1 115 ? 21.543 -3.540 -6.583 1.00 58.75 115 GLY A C 1
ATOM 921 O O . GLY A 1 115 ? 21.826 -2.372 -6.823 1.00 58.75 115 GLY A O 1
ATOM 922 N N . GLU A 1 116 ? 20.549 -3.880 -5.763 1.00 58.97 116 GLU A N 1
ATOM 923 C CA . GLU A 1 116 ? 19.629 -2.945 -5.122 1.00 58.97 116 GLU A CA 1
ATOM 924 C C . GLU A 1 116 ? 19.760 -3.018 -3.586 1.00 58.97 116 GLU A C 1
ATOM 926 O O . GLU A 1 116 ? 20.447 -3.878 -3.027 1.00 58.97 116 GLU A O 1
ATOM 931 N N . GLY A 1 117 ? 19.168 -2.047 -2.886 1.00 70.88 117 GLY A N 1
ATOM 932 C CA . GLY A 1 117 ? 19.143 -2.019 -1.423 1.00 70.88 117 GLY A CA 1
ATOM 933 C C . GLY A 1 117 ? 18.245 -3.101 -0.816 1.00 70.88 117 GLY A C 1
ATOM 934 O O . GLY A 1 117 ? 17.856 -4.076 -1.461 1.00 70.88 117 GLY A O 1
ATOM 935 N N . GLU A 1 118 ? 17.908 -2.918 0.454 1.00 80.75 118 GLU A N 1
ATOM 936 C CA . GLU A 1 118 ? 16.878 -3.713 1.118 1.00 80.75 118 GLU A CA 1
ATOM 937 C C . GLU A 1 118 ? 15.486 -3.270 0.648 1.00 80.75 118 GLU A C 1
ATOM 939 O O . GLU A 1 118 ? 15.199 -2.073 0.580 1.00 80.75 118 GLU A O 1
ATOM 944 N N . ILE A 1 119 ? 14.633 -4.232 0.298 1.00 84.06 119 ILE A N 1
ATOM 945 C CA . ILE A 1 119 ? 13.251 -4.002 -0.146 1.00 84.06 119 ILE A CA 1
ATOM 946 C C . ILE A 1 119 ? 12.308 -4.980 0.548 1.00 84.06 119 ILE A C 1
ATOM 948 O O . ILE A 1 119 ? 12.748 -6.030 1.012 1.00 84.06 119 ILE A O 1
ATOM 952 N N . GLY A 1 120 ? 11.015 -4.673 0.605 1.00 89.31 120 GLY A N 1
ATOM 953 C CA . GLY A 1 120 ? 10.036 -5.636 1.094 1.00 89.31 120 GLY A CA 1
ATOM 954 C C . GLY A 1 120 ? 9.957 -6.871 0.189 1.00 89.31 120 GLY A C 1
ATOM 955 O O . GLY A 1 120 ? 10.237 -6.844 -1.015 1.00 89.31 120 GLY A O 1
ATOM 956 N N . GLU A 1 121 ? 9.653 -8.013 0.796 1.00 92.81 121 GLU A N 1
ATOM 957 C CA . GLU A 1 121 ? 9.645 -9.282 0.076 1.00 92.81 121 GLU A CA 1
ATOM 958 C C . GLU A 1 121 ? 8.562 -9.366 -1.014 1.00 92.81 121 GLU A C 1
ATOM 960 O O . GLU A 1 121 ? 8.815 -9.910 -2.091 1.00 92.81 121 GLU A O 1
ATOM 965 N N . ALA A 1 122 ? 7.372 -8.811 -0.776 1.00 94.69 122 ALA A N 1
ATOM 966 C CA . ALA A 1 122 ? 6.317 -8.763 -1.783 1.00 94.69 122 ALA A CA 1
ATOM 967 C C . ALA A 1 122 ? 6.738 -7.925 -3.001 1.00 94.69 122 ALA A C 1
ATOM 969 O O . ALA A 1 122 ? 6.491 -8.321 -4.142 1.00 94.69 122 ALA A O 1
ATOM 970 N N . GLU A 1 123 ? 7.436 -6.814 -2.771 1.00 93.69 123 GLU A N 1
ATOM 971 C CA . GLU A 1 123 ? 8.013 -5.952 -3.797 1.00 93.69 123 GLU A CA 1
ATOM 972 C C . GLU A 1 123 ? 9.071 -6.695 -4.611 1.00 93.69 123 GLU A C 1
ATOM 974 O O . GLU A 1 123 ? 9.053 -6.622 -5.840 1.00 93.69 123 GLU A O 1
ATOM 979 N N . ALA A 1 124 ? 9.946 -7.461 -3.952 1.00 92.94 124 ALA A N 1
ATOM 980 C CA . ALA A 1 124 ? 10.928 -8.303 -4.631 1.00 92.94 124 ALA A CA 1
ATOM 981 C C . ALA A 1 124 ? 10.240 -9.322 -5.552 1.00 92.94 124 ALA A C 1
ATOM 983 O O . ALA A 1 124 ? 10.532 -9.392 -6.747 1.00 92.94 124 ALA A O 1
ATOM 984 N N . LEU A 1 125 ? 9.258 -10.054 -5.014 1.00 95.25 125 LEU A N 1
ATOM 985 C CA . LEU A 1 125 ? 8.487 -11.041 -5.766 1.00 95.25 125 LEU A CA 1
ATOM 986 C C . LEU A 1 125 ? 7.733 -10.408 -6.941 1.00 95.25 125 LEU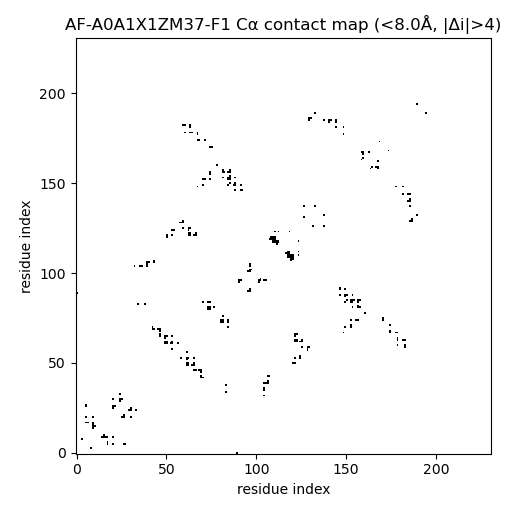 A C 1
ATOM 988 O O . LEU A 1 125 ? 7.624 -11.036 -7.992 1.00 95.25 125 LEU A O 1
ATOM 992 N N . LEU A 1 126 ? 7.207 -9.194 -6.777 1.00 96.06 126 LEU A N 1
ATOM 993 C CA . LEU A 1 126 ? 6.540 -8.453 -7.842 1.00 96.06 126 LEU A CA 1
ATOM 994 C C . LEU A 1 126 ? 7.525 -8.099 -8.961 1.00 96.06 126 LEU A C 1
ATOM 996 O O . LEU A 1 126 ? 7.248 -8.379 -10.128 1.00 96.06 126 LEU A O 1
ATOM 1000 N N . LEU A 1 127 ? 8.670 -7.508 -8.610 1.00 93.62 127 LEU A N 1
ATOM 1001 C CA . LEU A 1 127 ? 9.680 -7.060 -9.569 1.00 93.62 127 LEU A CA 1
ATOM 1002 C C . LEU A 1 127 ? 10.282 -8.227 -10.365 1.00 93.62 127 LEU A C 1
ATOM 1004 O O . LEU A 1 127 ? 10.588 -8.059 -11.542 1.00 93.62 127 LEU A O 1
ATOM 1008 N N . ASP A 1 128 ? 10.371 -9.415 -9.767 1.00 93.50 128 ASP A N 1
ATOM 1009 C CA . ASP A 1 128 ? 10.831 -10.637 -10.440 1.00 93.50 128 ASP A CA 1
ATOM 1010 C C . ASP A 1 128 ? 9.802 -11.229 -11.426 1.00 93.50 128 ASP A C 1
ATOM 1012 O O . ASP A 1 128 ? 10.130 -12.124 -12.206 1.00 93.50 128 ASP A O 1
ATOM 1016 N N . ARG A 1 129 ? 8.544 -10.768 -11.395 1.00 95.62 129 ARG A N 1
ATOM 1017 C CA . ARG A 1 129 ? 7.434 -11.300 -12.216 1.00 95.62 129 ARG A CA 1
ATOM 1018 C C . ARG A 1 129 ? 6.958 -10.349 -13.303 1.00 95.62 129 ARG A C 1
ATOM 1020 O O . ARG A 1 129 ? 6.124 -10.741 -14.119 1.00 95.62 129 ARG A O 1
ATOM 1027 N N . ILE A 1 130 ? 7.437 -9.111 -13.300 1.00 95.56 130 ILE A N 1
ATOM 1028 C CA . ILE A 1 130 ? 7.138 -8.131 -14.344 1.00 95.56 130 ILE A CA 1
ATOM 1029 C C . ILE A 1 130 ? 8.270 -8.079 -15.371 1.00 95.56 130 ILE A C 1
ATOM 1031 O O . ILE A 1 130 ? 9.370 -8.580 -15.141 1.00 95.56 130 ILE A O 1
ATOM 1035 N N . ALA A 1 131 ? 8.003 -7.458 -16.521 1.00 94.06 131 ALA A N 1
ATOM 1036 C CA . ALA A 1 131 ? 9.048 -7.189 -17.500 1.00 94.06 131 ALA A CA 1
ATOM 1037 C C . ALA A 1 131 ? 10.171 -6.347 -16.856 1.00 94.06 131 ALA A C 1
ATOM 1039 O O . ALA A 1 131 ? 9.856 -5.369 -16.168 1.00 94.06 131 ALA A O 1
ATOM 1040 N N . PRO A 1 132 ? 11.459 -6.684 -17.075 1.00 91.38 132 PRO A N 1
ATOM 1041 C CA 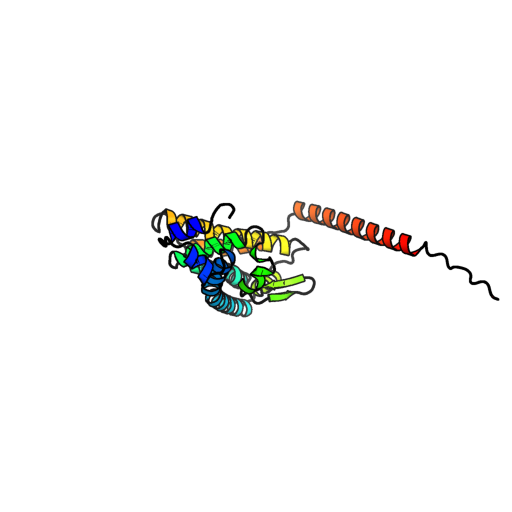. PRO A 1 132 ? 12.570 -5.951 -16.483 1.00 91.38 132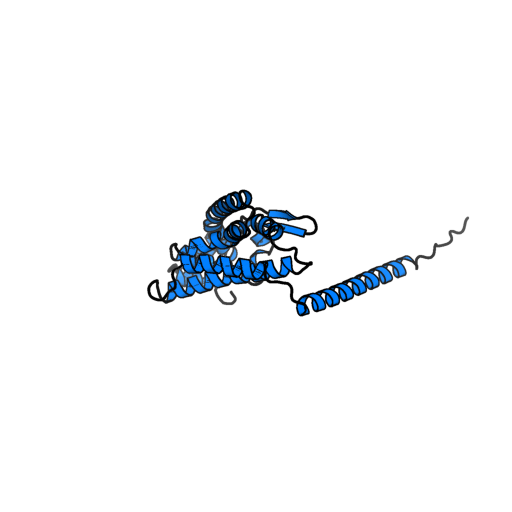 PRO A CA 1
ATOM 1042 C C . PRO A 1 132 ? 12.498 -4.455 -16.789 1.00 91.38 132 PRO A C 1
ATOM 1044 O O . PRO A 1 132 ? 12.383 -4.042 -17.946 1.00 91.38 132 PRO A O 1
ATOM 1047 N N . LEU A 1 133 ? 12.588 -3.640 -15.741 1.00 91.94 133 LEU A N 1
ATOM 1048 C CA . LEU A 1 133 ? 12.608 -2.188 -15.854 1.00 91.94 133 LEU A CA 1
ATOM 1049 C C . LEU A 1 133 ? 14.055 -1.692 -15.775 1.00 91.94 133 LEU A C 1
ATOM 1051 O O . LEU A 1 133 ? 14.754 -2.041 -14.824 1.00 91.94 133 LEU A O 1
ATOM 1055 N N . PRO A 1 134 ? 14.509 -0.850 -16.719 1.00 90.75 134 PRO A N 1
ATOM 1056 C CA . PRO A 1 134 ? 15.804 -0.194 -16.604 1.00 90.75 134 PRO A CA 1
ATOM 1057 C C . PRO A 1 134 ? 15.894 0.625 -15.313 1.00 90.75 134 PRO A C 1
ATOM 1059 O O . PRO A 1 134 ? 14.963 1.365 -14.983 1.00 90.75 134 PRO A O 1
ATOM 1062 N N . GLU A 1 135 ? 17.017 0.556 -14.597 1.00 84.94 135 GLU A N 1
ATOM 1063 C CA . GLU A 1 135 ? 17.256 1.472 -13.481 1.00 84.94 135 GLU A CA 1
ATOM 1064 C C . GLU A 1 135 ? 17.240 2.936 -13.959 1.00 84.94 135 GLU A C 1
ATOM 1066 O O . GLU A 1 135 ? 17.763 3.226 -15.040 1.00 84.94 135 GLU A O 1
ATOM 1071 N N . PRO A 1 136 ? 16.688 3.884 -13.173 1.00 89.25 136 PRO A N 1
ATOM 1072 C CA . PRO A 1 136 ? 16.063 3.720 -11.852 1.00 89.25 136 PRO A CA 1
ATOM 1073 C C . PRO A 1 136 ? 14.528 3.547 -11.906 1.00 89.25 136 PRO A C 1
ATOM 1075 O O . PRO A 1 136 ? 13.842 3.792 -10.914 1.00 89.25 136 PRO A O 1
ATOM 1078 N N . LEU A 1 137 ? 13.952 3.180 -13.058 1.00 92.31 137 LEU A N 1
ATOM 1079 C CA . LEU A 1 137 ? 12.502 3.243 -13.282 1.00 92.31 137 LEU A CA 1
ATOM 1080 C C . LEU A 1 137 ? 11.703 2.313 -12.362 1.00 92.31 137 LEU A C 1
ATOM 1082 O O . LEU A 1 137 ? 10.614 2.696 -11.944 1.00 92.31 137 LEU A O 1
ATOM 1086 N N . GLY A 1 138 ? 12.232 1.134 -12.015 1.00 91.19 138 GLY A N 1
ATOM 1087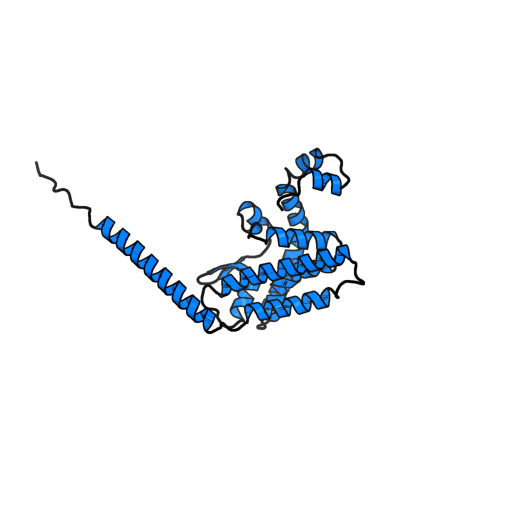 C CA . GLY A 1 138 ? 11.580 0.216 -11.072 1.00 91.19 138 GLY A CA 1
ATOM 1088 C C . GLY A 1 138 ? 11.353 0.852 -9.699 1.00 91.19 138 GLY A C 1
ATOM 1089 O O . GLY A 1 138 ? 10.227 0.869 -9.206 1.00 91.19 138 GLY A O 1
ATOM 1090 N N . SER A 1 139 ? 12.398 1.463 -9.135 1.00 87.94 139 SER A N 1
ATOM 1091 C CA . SER A 1 139 ? 12.323 2.182 -7.858 1.00 87.94 139 SER A CA 1
ATOM 1092 C C . SER A 1 139 ? 11.380 3.386 -7.936 1.00 87.94 139 SER A C 1
ATOM 1094 O O . SER A 1 139 ? 10.508 3.525 -7.082 1.00 87.94 139 SER A O 1
ATOM 1096 N N . ILE A 1 140 ? 11.472 4.201 -8.998 1.00 91.50 140 ILE A N 1
ATOM 1097 C CA . ILE A 1 140 ? 10.570 5.350 -9.196 1.00 91.50 140 ILE A CA 1
ATOM 1098 C C . ILE A 1 140 ? 9.109 4.893 -9.222 1.00 91.50 140 ILE A C 1
ATOM 1100 O O . ILE A 1 140 ? 8.271 5.472 -8.530 1.00 91.50 140 ILE A O 1
ATOM 1104 N N . ARG A 1 141 ? 8.797 3.849 -10.002 1.00 94.38 141 ARG A N 1
ATOM 1105 C CA . ARG A 1 141 ? 7.436 3.311 -10.080 1.00 94.38 141 ARG A CA 1
ATOM 1106 C C . ARG A 1 141 ? 6.969 2.783 -8.740 1.00 94.38 141 ARG A C 1
ATOM 1108 O O . ARG A 1 141 ? 5.859 3.117 -8.356 1.00 94.38 141 ARG A O 1
ATOM 1115 N N . MET A 1 142 ? 7.805 2.041 -8.018 1.00 91.62 142 MET A N 1
ATOM 1116 C CA . MET A 1 142 ? 7.437 1.502 -6.711 1.00 91.62 142 MET A CA 1
ATOM 1117 C C . MET A 1 142 ? 7.100 2.617 -5.712 1.00 91.62 142 MET A C 1
ATOM 1119 O O . MET A 1 142 ? 6.047 2.579 -5.082 1.00 91.62 142 MET A O 1
ATOM 1123 N N . THR A 1 143 ? 7.931 3.659 -5.619 1.00 89.31 143 THR A N 1
ATOM 1124 C CA . THR A 1 143 ? 7.676 4.800 -4.724 1.00 89.31 143 THR A CA 1
ATOM 1125 C C . THR A 1 143 ? 6.386 5.540 -5.085 1.00 89.31 143 THR A C 1
ATOM 1127 O O . THR A 1 143 ? 5.577 5.855 -4.206 1.00 89.31 143 THR A O 1
ATOM 1130 N N . VAL A 1 144 ? 6.167 5.813 -6.376 1.00 92.06 144 VAL A N 1
ATOM 1131 C CA . VAL A 1 144 ? 4.954 6.500 -6.848 1.00 92.06 144 VAL A CA 1
ATOM 1132 C C . VAL A 1 144 ? 3.716 5.627 -6.637 1.00 92.06 144 VAL A C 1
ATOM 1134 O O . VAL A 1 144 ? 2.715 6.119 -6.122 1.00 92.06 144 VAL A O 1
ATOM 1137 N N . ALA A 1 145 ? 3.789 4.339 -6.970 1.00 94.56 145 ALA A N 1
ATOM 1138 C CA . ALA A 1 145 ? 2.686 3.395 -6.837 1.00 94.56 145 ALA A CA 1
ATOM 1139 C C . ALA A 1 145 ? 2.314 3.152 -5.367 1.00 94.56 145 ALA A C 1
ATOM 1141 O O . ALA A 1 145 ? 1.133 3.186 -5.034 1.00 94.56 145 ALA A O 1
ATOM 1142 N N . GLY A 1 146 ? 3.295 3.007 -4.470 1.00 91.88 146 GLY A N 1
ATOM 1143 C CA . GLY A 1 146 ? 3.050 2.909 -3.028 1.00 91.88 146 GLY A CA 1
ATOM 1144 C C . GLY A 1 146 ? 2.375 4.164 -2.468 1.00 91.88 146 GLY A C 1
ATOM 1145 O O . GLY A 1 146 ? 1.400 4.071 -1.724 1.00 91.88 146 GLY A O 1
ATOM 1146 N N . THR A 1 147 ? 2.817 5.352 -2.905 1.00 92.06 147 THR A N 1
ATOM 1147 C CA . THR A 1 147 ? 2.181 6.624 -2.515 1.00 92.06 147 THR A CA 1
ATOM 1148 C C . THR A 1 147 ? 0.746 6.705 -3.030 1.00 92.06 147 THR A C 1
ATOM 1150 O O . THR A 1 147 ? -0.150 7.127 -2.302 1.00 92.06 147 THR A O 1
ATOM 1153 N N . PHE A 1 148 ? 0.528 6.305 -4.283 1.00 95.12 148 PHE A N 1
ATOM 1154 C CA . PHE A 1 148 ? -0.788 6.268 -4.909 1.00 95.12 148 PHE A CA 1
ATOM 1155 C C . PHE A 1 148 ? -1.744 5.329 -4.160 1.00 95.12 148 PHE A C 1
ATOM 1157 O O . PHE A 1 148 ? -2.850 5.750 -3.829 1.00 95.12 148 PHE A O 1
ATOM 1164 N N . VAL A 1 149 ? -1.311 4.110 -3.822 1.00 96.31 149 VAL A N 1
ATOM 1165 C CA . VAL A 1 149 ? -2.110 3.142 -3.052 1.00 96.31 149 VAL A CA 1
ATOM 1166 C C . VAL A 1 149 ? -2.473 3.705 -1.680 1.00 96.31 149 VAL A C 1
ATOM 1168 O O . VAL A 1 149 ? -3.654 3.775 -1.349 1.00 96.31 149 VAL A O 1
ATOM 1171 N N . ALA A 1 150 ? -1.485 4.170 -0.908 1.00 94.19 150 ALA A N 1
ATOM 1172 C CA . ALA A 1 150 ? -1.722 4.684 0.439 1.00 94.19 150 ALA A CA 1
ATOM 1173 C C . ALA A 1 150 ? -2.691 5.879 0.436 1.00 94.19 150 ALA A C 1
ATOM 1175 O O . ALA A 1 150 ? -3.616 5.934 1.245 1.00 94.19 150 ALA A O 1
ATOM 1176 N N . ARG A 1 151 ? -2.520 6.821 -0.503 1.00 96.06 151 ARG A N 1
ATOM 1177 C CA . ARG A 1 151 ? -3.420 7.976 -0.633 1.00 96.06 151 ARG A CA 1
ATOM 1178 C C . ARG A 1 151 ? -4.821 7.580 -1.072 1.00 96.06 151 ARG A C 1
ATOM 1180 O O . ARG A 1 151 ? -5.766 8.066 -0.470 1.00 96.06 151 ARG A O 1
ATOM 1187 N N . SER A 1 152 ? -4.948 6.675 -2.041 1.00 97.81 152 SER A N 1
ATOM 1188 C CA . SER A 1 152 ? -6.255 6.219 -2.528 1.00 97.81 152 SER A CA 1
ATOM 1189 C C . SER A 1 152 ? -7.064 5.551 -1.415 1.00 97.81 152 SER A C 1
ATOM 1191 O O . SER A 1 152 ? -8.241 5.851 -1.247 1.00 97.81 152 SER A O 1
ATOM 1193 N N . LEU A 1 153 ? -6.424 4.697 -0.607 1.00 97.94 153 LEU A N 1
ATOM 1194 C CA . LEU A 1 153 ? -7.063 4.078 0.558 1.00 97.94 153 LEU A CA 1
ATOM 1195 C C . LEU A 1 153 ? -7.500 5.133 1.590 1.00 97.94 153 LEU A C 1
ATOM 1197 O O . LEU A 1 153 ? -8.614 5.069 2.100 1.00 97.94 153 LEU A O 1
ATOM 1201 N N . ALA A 1 154 ? -6.656 6.131 1.867 1.00 97.12 154 ALA A N 1
ATOM 1202 C CA . ALA A 1 154 ? -6.987 7.207 2.799 1.00 97.12 154 ALA A CA 1
ATOM 1203 C C . ALA A 1 154 ? -8.100 8.139 2.284 1.00 97.12 154 ALA A C 1
ATOM 1205 O O . ALA A 1 154 ? -8.920 8.604 3.071 1.00 97.12 154 ALA A O 1
ATOM 1206 N N . ASP A 1 155 ? -8.142 8.421 0.980 1.00 97.62 155 ASP A N 1
ATOM 1207 C CA . ASP A 1 155 ? -9.222 9.192 0.354 1.00 97.62 155 ASP A CA 1
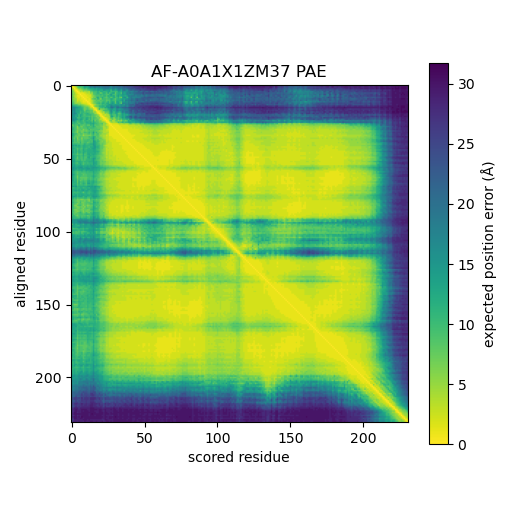ATOM 1208 C C . ASP A 1 155 ? -10.555 8.443 0.450 1.00 97.62 155 ASP A C 1
ATOM 1210 O O . ASP A 1 155 ? -11.562 9.040 0.834 1.00 97.62 155 ASP A O 1
ATOM 1214 N N . PHE A 1 156 ? -10.551 7.130 0.190 1.00 98.19 156 PHE A N 1
ATOM 1215 C CA . PHE A 1 156 ? -11.730 6.286 0.381 1.00 98.19 156 PHE A CA 1
ATOM 1216 C C . PHE A 1 156 ? -12.197 6.301 1.840 1.00 98.19 156 PHE A C 1
ATOM 1218 O O . PHE A 1 156 ? -13.377 6.522 2.098 1.00 98.19 156 PHE A O 1
ATOM 1225 N N . ALA A 1 157 ? -11.280 6.116 2.797 1.00 97.44 157 ALA A N 1
ATOM 1226 C CA . ALA A 1 157 ? -11.589 6.138 4.226 1.00 97.44 157 ALA A CA 1
ATOM 1227 C C . ALA A 1 157 ? -12.271 7.451 4.653 1.00 97.44 157 ALA A C 1
ATOM 1229 O O . ALA A 1 157 ? -13.341 7.416 5.262 1.00 97.44 157 ALA A O 1
ATOM 1230 N N . ARG A 1 158 ? -11.717 8.603 4.244 1.00 96.38 158 ARG A N 1
ATOM 1231 C CA . ARG A 1 158 ? -12.310 9.925 4.514 1.00 96.38 158 ARG A CA 1
ATOM 1232 C C . ARG A 1 158 ? -13.696 10.083 3.921 1.00 96.38 158 ARG A C 1
ATOM 1234 O O . ARG A 1 158 ? -14.580 10.647 4.561 1.00 96.38 158 ARG A O 1
ATOM 1241 N N . HIS A 1 159 ? -13.868 9.655 2.673 1.00 96.81 159 HIS A N 1
ATOM 1242 C CA . HIS A 1 159 ? -15.157 9.733 1.995 1.00 96.81 159 HIS A CA 1
ATOM 1243 C C . HIS A 1 159 ? -16.194 8.876 2.724 1.00 96.81 159 HIS A C 1
ATOM 1245 O O . HIS A 1 159 ? -17.273 9.370 3.045 1.00 96.81 159 HIS A O 1
ATOM 1251 N N . TRP A 1 160 ? -15.823 7.643 3.073 1.00 96.56 160 TRP A N 1
ATOM 1252 C CA . TRP A 1 160 ? -16.666 6.717 3.821 1.00 96.56 160 TRP A CA 1
ATOM 1253 C C . TRP A 1 160 ? -17.108 7.285 5.170 1.00 96.56 160 TRP A C 1
ATOM 1255 O O . TRP A 1 160 ? -18.299 7.290 5.472 1.00 96.56 160 TRP A O 1
ATOM 1265 N N . ASP A 1 161 ? -16.180 7.812 5.971 1.00 94.56 161 ASP A N 1
ATOM 1266 C CA . ASP A 1 161 ? -16.516 8.374 7.283 1.00 94.56 161 ASP A CA 1
ATOM 1267 C C . ASP A 1 161 ? -17.335 9.669 7.182 1.00 94.56 161 ASP A C 1
ATOM 1269 O O . ASP A 1 161 ? -18.139 9.964 8.066 1.00 94.56 161 ASP A O 1
ATOM 1273 N N . LYS A 1 162 ? -17.173 10.435 6.096 1.00 95.56 162 LYS A N 1
ATOM 1274 C CA . LYS A 1 162 ? -17.911 11.684 5.885 1.00 95.56 162 LYS A CA 1
ATOM 1275 C C . LYS A 1 162 ? -19.339 11.468 5.383 1.00 95.56 162 LYS A C 1
ATOM 1277 O O . LYS A 1 162 ? -20.235 12.192 5.813 1.00 95.56 162 LYS A O 1
ATOM 1282 N N . TYR A 1 163 ? -19.544 10.545 4.446 1.00 95.81 163 TYR A N 1
ATOM 1283 C CA . TYR A 1 163 ? -20.821 10.398 3.735 1.00 95.81 163 TYR A CA 1
ATOM 1284 C C . TYR A 1 163 ? -21.561 9.093 4.053 1.00 95.81 163 TYR A C 1
ATOM 1286 O O . TYR A 1 163 ? -22.745 8.970 3.742 1.00 95.81 163 TYR A O 1
ATOM 1294 N N . GLY A 1 164 ? -20.897 8.144 4.713 1.00 93.88 164 GLY A N 1
ATOM 1295 C CA . GLY A 1 164 ? -21.466 6.858 5.088 1.00 93.88 164 GLY A CA 1
ATOM 1296 C C . GLY A 1 164 ? -21.500 5.830 3.946 1.00 93.88 164 GLY A C 1
ATOM 1297 O O . GLY A 1 164 ? -21.158 6.137 2.799 1.00 93.88 164 GLY A O 1
ATOM 1298 N N . PRO A 1 165 ? -21.927 4.592 4.255 1.00 92.81 165 PRO A N 1
ATOM 1299 C CA . PRO A 1 165 ? -21.906 3.461 3.323 1.00 92.81 165 PRO A CA 1
ATOM 1300 C C . PRO A 1 165 ? -22.800 3.656 2.094 1.00 92.81 165 PRO A C 1
ATOM 1302 O O . PRO A 1 165 ? -22.428 3.240 1.007 1.00 92.81 165 PRO A O 1
ATOM 1305 N N . GLU A 1 166 ? -23.960 4.305 2.237 1.00 95.06 166 GLU A N 1
ATOM 1306 C CA . GLU A 1 166 ? -24.931 4.474 1.139 1.00 95.06 166 GLU A CA 1
ATOM 1307 C C . GLU A 1 166 ? -24.433 5.398 0.017 1.00 95.06 166 GLU A C 1
ATOM 1309 O O . GLU A 1 166 ? -24.923 5.333 -1.108 1.00 95.06 166 GLU A O 1
ATOM 1314 N N . GLN A 1 167 ? -23.469 6.268 0.325 1.00 94.94 167 GLN A N 1
ATOM 1315 C CA . GLN A 1 167 ? -22.888 7.243 -0.605 1.00 94.94 167 GLN A CA 1
ATOM 1316 C C . GLN A 1 167 ? -21.436 6.910 -0.965 1.00 94.94 167 GLN A C 1
ATOM 1318 O O . GLN A 1 167 ? -20.724 7.741 -1.536 1.00 94.94 167 GLN A O 1
ATOM 1323 N N . SER A 1 168 ? -20.982 5.716 -0.597 1.00 95.00 168 SER A N 1
ATOM 1324 C CA . SER A 1 168 ? -19.630 5.244 -0.847 1.00 95.00 168 SER A CA 1
ATOM 1325 C C . SER A 1 168 ? -19.662 4.028 -1.756 1.00 95.00 168 SER A C 1
ATOM 1327 O O . SER A 1 168 ? -20.607 3.244 -1.739 1.00 95.00 168 SER A O 1
ATOM 1329 N N . GLU A 1 169 ? -18.606 3.866 -2.546 1.00 95.69 169 GLU A N 1
ATOM 1330 C CA . GLU A 1 169 ? -18.419 2.653 -3.336 1.00 95.69 169 GLU A CA 1
ATOM 1331 C C . GLU A 1 169 ? -18.243 1.431 -2.427 1.00 95.69 169 GLU A C 1
ATOM 1333 O O . GLU A 1 169 ? -17.818 1.552 -1.273 1.00 95.69 169 GLU A O 1
ATOM 1338 N N . ASP A 1 170 ? -18.513 0.237 -2.959 1.00 96.31 170 ASP A N 1
ATOM 1339 C CA . ASP A 1 170 ? -18.228 -0.996 -2.229 1.00 96.31 170 ASP A CA 1
ATOM 1340 C C . ASP A 1 170 ? -16.711 -1.106 -1.952 1.00 96.31 170 ASP A C 1
ATOM 1342 O O . ASP A 1 170 ? -15.897 -1.042 -2.885 1.00 96.31 170 ASP A O 1
ATOM 1346 N N . PRO A 1 171 ? -16.292 -1.279 -0.684 1.00 96.19 171 PRO A N 1
ATOM 1347 C CA . PRO A 1 171 ? -14.879 -1.271 -0.324 1.00 96.19 171 PRO A CA 1
ATOM 1348 C C . PRO A 1 171 ? -14.113 -2.447 -0.935 1.00 96.19 171 PRO A C 1
ATOM 1350 O O . PRO A 1 171 ? -12.948 -2.290 -1.294 1.00 96.19 171 PRO A O 1
ATOM 1353 N N . GLN A 1 172 ? -14.738 -3.617 -1.096 1.00 96.44 172 GLN A N 1
ATOM 1354 C CA . GLN A 1 172 ? -14.076 -4.782 -1.688 1.00 96.44 172 GLN A CA 1
ATOM 1355 C C . GLN A 1 172 ? -13.864 -4.588 -3.191 1.00 96.44 172 GLN A C 1
ATOM 1357 O O . GLN A 1 172 ? -12.779 -4.887 -3.699 1.00 96.44 172 GLN A O 1
ATOM 1362 N N . LEU A 1 173 ? -14.853 -4.027 -3.893 1.00 97.69 173 LEU A N 1
ATOM 1363 C CA . LEU A 1 173 ? -14.723 -3.639 -5.296 1.00 97.69 173 LEU A CA 1
ATOM 1364 C C . LEU A 1 173 ? -13.621 -2.591 -5.477 1.00 97.69 173 LEU A C 1
ATOM 1366 O O . LEU A 1 173 ? -12.754 -2.753 -6.339 1.00 97.69 173 LEU A O 1
ATOM 1370 N N . PHE A 1 174 ? -13.614 -1.554 -4.636 1.00 98.38 174 PHE A N 1
ATOM 1371 C CA . PHE A 1 174 ? -12.589 -0.515 -4.659 1.00 98.38 174 PHE A CA 1
ATOM 1372 C C . PHE A 1 174 ? -11.181 -1.094 -4.466 1.00 98.38 174 PHE A C 1
ATOM 1374 O O . PHE A 1 174 ? -10.289 -0.822 -5.271 1.00 98.38 174 PHE A O 1
ATOM 1381 N N . ILE A 1 175 ? -10.983 -1.936 -3.446 1.00 98.19 175 ILE A N 1
ATOM 1382 C CA . ILE A 1 175 ? -9.691 -2.578 -3.161 1.00 98.19 175 ILE A CA 1
ATOM 1383 C C . ILE A 1 175 ? -9.263 -3.481 -4.323 1.00 98.19 175 ILE A C 1
ATOM 1385 O O . ILE A 1 175 ? -8.105 -3.435 -4.742 1.00 98.19 175 ILE A O 1
ATOM 1389 N N . SER A 1 176 ? -10.184 -4.281 -4.868 1.00 98.06 176 SER A N 1
ATOM 1390 C CA . SER A 1 176 ? -9.901 -5.167 -6.002 1.00 98.06 176 SER A CA 1
ATOM 1391 C C . SER A 1 176 ? -9.430 -4.376 -7.227 1.00 98.06 176 SER A C 1
ATOM 1393 O O . SER A 1 176 ? -8.378 -4.679 -7.794 1.00 98.06 176 SER A O 1
ATOM 1395 N N . ASN A 1 177 ? -10.133 -3.294 -7.572 1.00 98.44 177 ASN A N 1
ATOM 1396 C CA . ASN A 1 177 ? -9.742 -2.410 -8.667 1.00 98.44 177 ASN A CA 1
ATOM 1397 C C . ASN A 1 177 ? -8.427 -1.660 -8.374 1.00 98.44 177 ASN A C 1
ATOM 1399 O O . ASN A 1 177 ? -7.610 -1.462 -9.272 1.00 98.44 177 ASN A O 1
ATOM 1403 N N . LEU A 1 178 ? -8.162 -1.285 -7.119 1.00 98.50 178 LEU A N 1
ATOM 1404 C CA . LEU A 1 178 ? -6.901 -0.649 -6.738 1.00 98.50 178 LEU A CA 1
ATOM 1405 C C . LEU A 1 178 ? -5.697 -1.583 -6.950 1.00 98.50 178 LEU A C 1
ATOM 1407 O O . LEU A 1 178 ? -4.642 -1.124 -7.394 1.00 98.50 178 LEU A O 1
ATOM 1411 N N . VAL A 1 179 ? -5.853 -2.890 -6.705 1.00 98.62 179 VAL A N 1
ATOM 1412 C CA . VAL A 1 179 ? -4.836 -3.897 -7.058 1.00 98.62 179 VAL A CA 1
ATOM 1413 C C . VAL A 1 179 ? -4.581 -3.897 -8.569 1.00 98.62 179 VAL A C 1
ATOM 1415 O O . VAL A 1 179 ? -3.423 -3.921 -8.992 1.00 98.62 179 VAL A O 1
ATOM 1418 N N . ASP A 1 180 ? -5.628 -3.811 -9.390 1.00 98.69 180 ASP A N 1
ATOM 1419 C CA . ASP A 1 180 ? -5.507 -3.785 -10.855 1.00 98.69 180 ASP A CA 1
ATOM 1420 C C . ASP A 1 180 ? -4.754 -2.540 -11.330 1.00 98.69 180 ASP A C 1
ATOM 1422 O O . ASP A 1 180 ? -3.818 -2.636 -12.130 1.00 98.69 180 ASP A O 1
ATOM 1426 N N . MET A 1 181 ? -5.095 -1.378 -10.774 1.00 98.56 181 MET A N 1
ATOM 1427 C CA . MET A 1 181 ? -4.425 -0.108 -11.059 1.00 98.56 181 MET A CA 1
ATOM 1428 C C . MET A 1 181 ? -2.955 -0.110 -10.615 1.00 98.56 181 MET A C 1
ATOM 1430 O O . MET A 1 181 ? -2.086 0.404 -11.330 1.00 98.56 181 MET A O 1
ATOM 1434 N N . PHE A 1 182 ? -2.645 -0.715 -9.465 1.00 98.38 182 PHE A N 1
ATOM 1435 C CA . PHE A 1 182 ? -1.268 -0.884 -8.999 1.00 98.38 182 PHE A CA 1
ATOM 1436 C C . PHE A 1 182 ? -0.462 -1.773 -9.958 1.00 98.38 182 PHE A C 1
ATOM 1438 O O . PHE A 1 182 ? 0.627 -1.388 -10.394 1.00 98.38 182 PHE A O 1
ATOM 1445 N N . ILE A 1 183 ? -1.016 -2.922 -10.367 1.00 98.44 183 ILE A N 1
ATOM 1446 C CA . ILE A 1 183 ? -0.387 -3.816 -11.351 1.00 98.44 183 ILE A CA 1
ATOM 1447 C C . ILE A 1 183 ? -0.153 -3.079 -12.671 1.00 98.44 183 ILE A C 1
ATOM 1449 O O . ILE A 1 183 ? 0.949 -3.153 -13.222 1.00 98.44 183 ILE A O 1
ATOM 1453 N N . ALA A 1 184 ? -1.149 -2.344 -13.170 1.00 98.00 184 ALA A N 1
ATOM 1454 C CA . ALA A 1 184 ? -1.036 -1.574 -14.405 1.00 98.00 184 ALA A CA 1
ATOM 1455 C C . ALA A 1 184 ? 0.081 -0.521 -14.318 1.00 98.00 184 ALA A C 1
ATOM 1457 O O . ALA A 1 184 ? 0.894 -0.406 -15.233 1.00 98.00 184 ALA A O 1
ATOM 1458 N N . THR A 1 185 ? 0.195 0.182 -13.188 1.00 96.50 185 THR A N 1
ATOM 1459 C CA . THR A 1 185 ? 1.260 1.170 -12.947 1.00 96.50 185 THR A CA 1
ATOM 1460 C C . THR A 1 185 ? 2.650 0.531 -12.997 1.00 96.50 185 THR A C 1
ATOM 1462 O O . THR A 1 185 ? 3.576 1.075 -13.605 1.00 96.50 185 THR A O 1
ATOM 1465 N N . MET A 1 186 ? 2.800 -0.654 -12.404 1.00 97.12 186 MET A N 1
ATOM 1466 C CA . MET A 1 186 ? 4.078 -1.367 -12.369 1.00 97.12 186 MET A CA 1
ATOM 1467 C C . MET A 1 186 ? 4.447 -1.985 -13.722 1.00 97.12 186 MET A C 1
ATOM 1469 O O . MET A 1 186 ? 5.621 -1.976 -14.096 1.00 97.12 186 MET A O 1
ATOM 1473 N N . THR A 1 187 ? 3.460 -2.458 -14.484 1.00 96.50 187 THR A N 1
ATOM 1474 C CA . THR A 1 187 ? 3.655 -3.189 -15.750 1.00 96.50 187 THR A CA 1
ATOM 1475 C C . THR A 1 187 ? 3.552 -2.329 -17.007 1.00 96.50 187 THR A C 1
ATOM 1477 O O . THR A 1 187 ? 3.884 -2.813 -18.088 1.00 96.50 187 THR A O 1
ATOM 1480 N N . ALA A 1 188 ? 3.155 -1.058 -16.888 1.00 96.62 188 ALA A N 1
ATOM 1481 C CA . ALA A 1 188 ? 3.044 -0.140 -18.017 1.00 96.62 188 ALA A CA 1
ATOM 1482 C C . ALA A 1 188 ? 4.315 -0.165 -18.895 1.00 96.62 188 ALA A C 1
ATOM 1484 O O . ALA A 1 188 ? 5.426 -0.098 -18.359 1.00 96.62 188 ALA A O 1
ATOM 1485 N N . PRO A 1 189 ? 4.218 -0.225 -20.231 1.00 96.12 189 PRO A N 1
ATOM 1486 C CA . PRO A 1 189 ? 5.402 -0.192 -21.083 1.00 96.12 189 PRO A CA 1
ATOM 1487 C C . PRO A 1 189 ? 6.244 1.071 -20.858 1.00 96.12 189 PRO A C 1
ATOM 1489 O O . PRO A 1 189 ? 5.717 2.158 -20.607 1.00 96.12 189 PRO A O 1
ATOM 1492 N N . VAL A 1 190 ? 7.571 0.949 -20.950 1.00 96.25 190 VAL A N 1
ATOM 1493 C CA . VAL A 1 190 ? 8.448 2.127 -20.973 1.00 96.25 190 VAL A CA 1
ATOM 1494 C C . VAL A 1 190 ? 8.337 2.768 -22.354 1.00 96.25 190 VAL A C 1
ATOM 1496 O O . VAL A 1 190 ? 8.714 2.170 -23.358 1.00 96.25 190 VAL A O 1
ATOM 1499 N N . SER A 1 191 ? 7.792 3.983 -22.407 1.00 96.56 191 SER A N 1
ATOM 1500 C CA . SER A 1 191 ? 7.617 4.709 -23.667 1.00 96.56 191 SER A CA 1
ATOM 1501 C C . SER A 1 191 ? 8.957 5.115 -24.295 1.00 96.56 191 SER A C 1
ATOM 1503 O O . SER A 1 191 ? 9.958 5.290 -23.595 1.00 96.56 191 SER A O 1
ATOM 1505 N N . ALA A 1 192 ? 8.962 5.363 -25.609 1.00 96.75 192 ALA A N 1
ATOM 1506 C CA . ALA A 1 192 ? 10.129 5.904 -26.310 1.00 96.75 192 ALA A CA 1
ATOM 1507 C C . ALA A 1 192 ? 10.611 7.231 -25.693 1.00 96.75 192 ALA A C 1
ATOM 1509 O O . ALA A 1 192 ? 11.812 7.424 -25.493 1.00 96.75 192 ALA A O 1
ATOM 1510 N N . SER A 1 193 ? 9.676 8.106 -25.306 1.00 96.75 193 SER A N 1
ATOM 1511 C CA . SER A 1 193 ? 9.973 9.380 -24.642 1.00 96.75 193 SER A CA 1
ATOM 1512 C C . SER A 1 193 ? 10.700 9.179 -23.308 1.00 96.75 193 SER A C 1
ATOM 1514 O O . SER A 1 193 ? 11.693 9.851 -23.030 1.00 96.75 193 SER A O 1
ATOM 1516 N N . THR A 1 194 ? 10.257 8.221 -22.490 1.00 96.06 194 THR A N 1
ATOM 1517 C CA . THR A 1 194 ? 10.910 7.898 -21.211 1.00 96.06 194 THR A CA 1
ATOM 1518 C C . THR A 1 194 ? 12.302 7.304 -21.426 1.00 96.06 194 THR A C 1
ATOM 1520 O O . THR A 1 194 ? 13.246 7.698 -20.739 1.00 96.06 194 THR A O 1
ATOM 1523 N N . SER A 1 195 ? 12.458 6.409 -22.403 1.00 95.12 195 SER A N 1
ATOM 1524 C CA . SER A 1 195 ? 13.751 5.808 -22.749 1.00 95.12 195 SER A CA 1
ATOM 1525 C C . SER A 1 195 ? 14.778 6.854 -23.202 1.00 95.12 195 SER A C 1
ATOM 1527 O O . SER A 1 195 ? 15.925 6.822 -22.754 1.00 95.12 195 SER A O 1
ATOM 1529 N N . ALA A 1 196 ? 14.368 7.831 -24.018 1.00 95.44 196 ALA A N 1
ATOM 1530 C CA . ALA A 1 196 ? 15.235 8.930 -24.451 1.00 95.44 196 ALA A CA 1
ATOM 1531 C C . ALA A 1 196 ? 15.702 9.809 -23.271 1.00 95.44 196 ALA A C 1
ATOM 1533 O O . ALA A 1 196 ? 16.877 10.188 -23.176 1.00 95.44 196 ALA A O 1
ATOM 1534 N N . MET A 1 197 ? 14.804 10.085 -22.319 1.00 95.94 197 MET A N 1
ATOM 1535 C CA . MET A 1 197 ? 15.153 10.816 -21.098 1.00 95.94 197 MET A CA 1
ATOM 1536 C C . MET A 1 197 ? 16.130 10.034 -20.217 1.00 95.94 197 MET A C 1
ATOM 1538 O O . MET A 1 197 ? 17.080 10.619 -19.689 1.00 95.94 197 MET A O 1
ATOM 1542 N N . LEU A 1 198 ? 15.951 8.717 -20.094 1.00 93.19 198 LEU A N 1
ATOM 1543 C CA . LEU A 1 198 ? 16.848 7.869 -19.315 1.00 93.19 198 LEU A CA 1
ATOM 1544 C C . LEU A 1 198 ? 18.273 7.862 -19.887 1.00 93.19 198 LEU A C 1
ATOM 1546 O O . LEU A 1 198 ? 19.235 8.039 -19.135 1.00 93.19 198 LEU A O 1
ATOM 1550 N N . ALA A 1 199 ? 18.416 7.737 -21.209 1.00 91.56 199 ALA A N 1
ATOM 1551 C CA . ALA A 1 199 ? 19.713 7.826 -21.881 1.00 91.56 199 ALA A CA 1
ATOM 1552 C C . ALA A 1 199 ? 20.419 9.159 -21.566 1.00 91.56 199 ALA A C 1
ATOM 1554 O O . ALA A 1 199 ? 21.575 9.173 -21.137 1.00 91.56 199 ALA A O 1
ATOM 1555 N N . THR A 1 200 ? 19.683 10.271 -21.648 1.00 92.00 200 THR A N 1
ATOM 1556 C CA . THR A 1 200 ? 20.193 11.615 -21.328 1.00 92.00 200 THR A CA 1
ATOM 1557 C C . THR A 1 200 ? 20.683 11.731 -19.877 1.00 92.00 200 THR A C 1
ATOM 1559 O O . THR A 1 200 ? 21.716 12.351 -19.600 1.00 92.00 200 THR A O 1
ATOM 1562 N N . VAL A 1 201 ? 19.952 11.151 -18.919 1.00 88.69 201 VAL A N 1
ATOM 1563 C CA . VAL A 1 201 ? 20.345 11.141 -17.499 1.00 88.69 201 VAL A CA 1
ATOM 1564 C C . VAL A 1 201 ? 21.613 10.310 -17.290 1.00 88.69 201 VAL A C 1
ATOM 1566 O O . VAL A 1 201 ? 22.536 10.767 -16.607 1.00 88.69 201 VAL A O 1
ATOM 1569 N N . ASN A 1 202 ? 21.697 9.135 -17.915 1.00 87.00 202 ASN A N 1
ATOM 1570 C CA . ASN A 1 202 ? 22.850 8.242 -17.807 1.00 87.00 202 ASN A CA 1
ATOM 1571 C C . ASN A 1 202 ? 24.125 8.875 -18.379 1.00 87.00 202 ASN A C 1
ATOM 1573 O O . ASN A 1 202 ? 25.176 8.834 -17.733 1.00 87.00 202 ASN A O 1
ATOM 1577 N N . GLU A 1 203 ? 24.033 9.559 -19.521 1.00 86.75 203 GLU A N 1
ATOM 1578 C CA . GLU A 1 203 ? 25.153 10.316 -20.090 1.00 86.75 203 GLU A CA 1
ATOM 1579 C C . GLU A 1 203 ? 25.659 11.412 -19.142 1.00 86.75 203 GLU A C 1
ATOM 1581 O O . GLU A 1 203 ? 26.867 11.540 -18.906 1.00 86.75 203 GLU A O 1
ATOM 1586 N N . LYS A 1 204 ? 24.743 12.191 -18.549 1.00 83.50 204 LYS A N 1
ATOM 1587 C CA . LYS A 1 204 ? 25.088 13.235 -17.569 1.00 83.50 204 LYS A CA 1
ATOM 1588 C C . LYS A 1 204 ? 25.778 12.642 -16.337 1.00 83.50 204 LYS A C 1
ATOM 1590 O O . LYS A 1 204 ? 26.764 13.211 -15.858 1.00 83.50 204 LYS A O 1
ATOM 1595 N N . ARG A 1 205 ? 25.297 11.498 -15.838 1.00 81.62 205 ARG A N 1
ATOM 1596 C CA . ARG A 1 205 ? 25.875 10.793 -14.681 1.00 81.62 205 ARG A CA 1
ATOM 1597 C C . ARG A 1 205 ? 27.286 10.278 -14.993 1.00 81.62 205 ARG A C 1
ATOM 1599 O O . ARG A 1 205 ? 28.206 10.513 -14.208 1.00 81.62 205 ARG A O 1
ATOM 16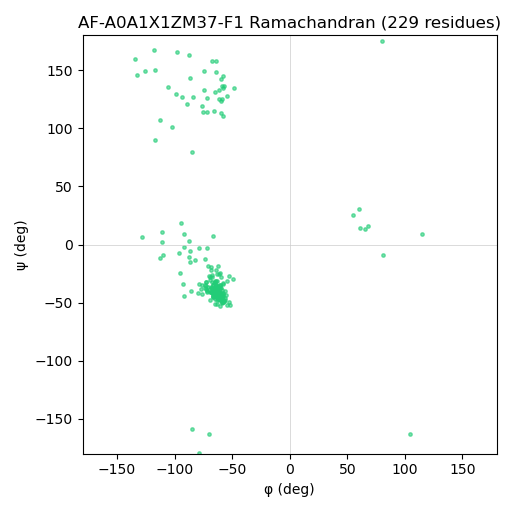06 N N . GLY A 1 206 ? 27.484 9.700 -16.180 1.00 78.75 206 GLY A N 1
ATOM 1607 C CA . GLY A 1 206 ? 28.793 9.262 -16.672 1.00 78.75 206 GLY A CA 1
ATOM 1608 C C . GLY A 1 206 ? 29.798 10.410 -16.827 1.00 78.75 206 GLY A C 1
ATOM 1609 O O . GLY A 1 206 ? 30.940 10.296 -16.379 1.00 78.75 206 GLY A O 1
ATOM 1610 N N . ARG A 1 207 ? 29.376 11.557 -17.384 1.00 75.94 207 ARG A N 1
ATOM 1611 C CA . ARG A 1 207 ? 30.225 12.763 -17.488 1.00 75.94 207 ARG A CA 1
ATOM 1612 C C . ARG A 1 207 ? 30.637 13.304 -16.115 1.00 75.94 207 ARG A C 1
ATOM 1614 O O . ARG A 1 207 ? 31.809 13.625 -15.920 1.00 75.94 207 ARG A O 1
ATOM 1621 N N . ARG A 1 208 ? 29.710 13.362 -15.147 1.00 71.25 208 ARG A N 1
ATOM 1622 C CA . ARG A 1 208 ? 30.011 13.781 -13.764 1.00 71.25 208 ARG A CA 1
ATOM 1623 C C . ARG A 1 208 ? 31.024 12.851 -13.090 1.00 71.25 208 ARG A C 1
ATOM 1625 O O . ARG A 1 208 ? 31.994 13.346 -12.527 1.00 71.25 208 ARG A O 1
ATOM 1632 N N . SER A 1 209 ? 30.853 11.532 -13.207 1.00 71.00 209 SER A N 1
ATOM 1633 C CA . SER A 1 209 ? 31.787 10.547 -12.636 1.00 71.00 209 SER A CA 1
ATOM 1634 C C . SER A 1 209 ? 33.207 10.685 -13.213 1.00 71.00 209 SER A C 1
ATOM 1636 O O . SER A 1 209 ? 34.176 10.763 -12.457 1.00 71.00 209 SER A O 1
ATOM 1638 N N . ARG A 1 210 ? 33.344 10.853 -14.539 1.00 73.06 210 ARG A N 1
ATOM 1639 C CA . ARG A 1 210 ? 34.652 11.090 -15.186 1.00 73.06 210 ARG A CA 1
ATOM 1640 C C . ARG A 1 210 ? 35.307 12.401 -14.741 1.00 73.06 210 ARG A C 1
ATOM 1642 O O . ARG A 1 210 ? 36.516 12.433 -14.531 1.00 73.06 210 ARG A O 1
ATOM 1649 N N . SER A 1 211 ? 34.531 13.473 -14.559 1.00 68.19 211 SER A N 1
ATOM 1650 C CA . SER A 1 211 ? 35.056 14.755 -14.067 1.00 68.19 211 SER A CA 1
ATOM 1651 C C . SER A 1 211 ? 35.548 14.683 -12.618 1.00 68.19 211 SER A C 1
ATOM 1653 O O . SER A 1 211 ? 36.506 15.379 -12.281 1.00 68.19 211 SER A O 1
ATOM 1655 N N . VAL A 1 212 ? 34.896 13.895 -11.760 1.00 66.38 212 VAL A N 1
ATOM 1656 C CA . VAL A 1 212 ? 35.328 13.695 -10.367 1.00 66.38 212 VAL A CA 1
ATOM 1657 C C . VAL A 1 212 ? 36.631 12.894 -10.337 1.00 66.38 212 VAL A C 1
ATOM 1659 O O . VAL A 1 212 ? 37.601 13.361 -9.742 1.00 66.38 212 VAL A O 1
ATOM 1662 N N . ASN A 1 213 ? 36.704 11.785 -11.082 1.00 65.88 213 ASN A N 1
ATOM 1663 C CA . ASN A 1 213 ? 37.911 10.953 -11.169 1.00 65.88 213 ASN A CA 1
ATOM 1664 C C . ASN A 1 213 ? 39.106 11.690 -11.810 1.00 65.88 213 ASN A C 1
ATOM 1666 O O . ASN A 1 213 ? 40.249 11.511 -11.398 1.00 65.88 213 ASN A O 1
ATOM 1670 N N . GLY A 1 214 ? 38.861 12.568 -12.790 1.00 59.62 214 GLY A N 1
ATOM 1671 C CA . GLY A 1 214 ? 39.910 13.398 -13.392 1.00 59.62 214 GLY A CA 1
ATOM 1672 C C . GLY A 1 214 ? 40.465 14.475 -12.449 1.00 59.62 214 GLY A C 1
ATOM 1673 O O . GLY A 1 214 ? 41.641 14.826 -12.539 1.00 59.62 214 GLY A O 1
ATOM 1674 N N . ARG A 1 215 ? 39.650 14.990 -11.515 1.00 59.81 215 ARG A N 1
ATOM 1675 C CA . ARG A 1 215 ? 40.095 15.952 -10.488 1.00 59.81 215 ARG A CA 1
ATOM 1676 C C . ARG A 1 215 ? 40.867 15.276 -9.354 1.00 59.81 215 ARG A C 1
ATOM 1678 O O . ARG A 1 215 ? 41.852 15.847 -8.890 1.00 59.81 215 ARG A O 1
ATOM 1685 N N . THR A 1 216 ? 40.466 14.077 -8.929 1.00 59.47 216 THR A N 1
ATOM 1686 C CA . THR A 1 216 ? 41.211 13.298 -7.924 1.00 59.47 216 THR A CA 1
ATOM 1687 C C . THR A 1 216 ? 42.558 12.816 -8.463 1.00 59.47 216 THR A C 1
ATOM 1689 O O . THR A 1 216 ? 43.551 12.917 -7.749 1.00 59.47 216 THR A O 1
ATOM 1692 N N . ALA A 1 217 ? 42.633 12.403 -9.735 1.00 57.41 217 ALA A N 1
ATOM 1693 C CA . ALA A 1 217 ? 43.893 12.017 -10.373 1.00 57.41 217 ALA A CA 1
ATOM 1694 C C . ALA A 1 217 ? 44.889 13.188 -10.500 1.00 57.41 217 ALA A C 1
ATOM 1696 O O . ALA A 1 217 ? 46.076 13.007 -10.247 1.00 57.41 217 ALA A O 1
ATOM 1697 N N . ARG A 1 218 ? 44.422 14.408 -10.818 1.00 57.31 218 ARG A N 1
ATOM 1698 C CA . ARG A 1 218 ? 45.295 15.601 -10.867 1.00 57.31 218 ARG A CA 1
ATOM 1699 C C . ARG A 1 218 ? 45.831 16.009 -9.492 1.00 57.31 218 ARG A C 1
ATOM 1701 O O . ARG A 1 218 ? 46.991 16.377 -9.397 1.00 57.31 218 ARG A O 1
ATOM 1708 N N . ARG A 1 219 ? 45.038 15.885 -8.419 1.00 55.25 219 ARG A N 1
ATOM 1709 C CA . ARG A 1 219 ? 45.504 16.168 -7.045 1.00 55.25 219 ARG A CA 1
ATOM 1710 C C . ARG A 1 219 ? 46.560 15.183 -6.532 1.00 55.25 219 ARG A C 1
ATOM 1712 O O . ARG A 1 219 ? 47.349 15.562 -5.677 1.00 55.25 219 ARG A O 1
ATOM 1719 N N . ALA A 1 220 ? 46.585 13.949 -7.035 1.00 54.72 220 ALA A N 1
ATOM 1720 C CA . ALA A 1 220 ? 47.589 12.951 -6.658 1.00 54.72 220 ALA A CA 1
ATOM 1721 C C . ALA A 1 220 ? 48.927 13.104 -7.417 1.00 54.72 220 ALA A C 1
ATOM 1723 O O . ALA A 1 220 ? 49.919 12.505 -7.015 1.00 54.72 220 ALA A O 1
ATOM 1724 N N . GLY A 1 221 ? 48.965 13.900 -8.495 1.00 52.94 221 GLY A N 1
ATOM 1725 C CA . GLY A 1 221 ? 50.157 14.110 -9.327 1.00 52.94 221 GLY A CA 1
ATOM 1726 C C . GLY A 1 221 ? 51.110 15.220 -8.863 1.00 52.94 221 GLY A C 1
ATOM 1727 O O . GLY A 1 221 ? 52.251 15.240 -9.311 1.00 52.94 221 GLY A O 1
ATOM 1728 N N . ASP A 1 222 ? 50.686 16.105 -7.952 1.00 54.19 222 ASP A N 1
ATOM 1729 C CA . ASP A 1 222 ? 51.474 17.281 -7.519 1.00 54.19 222 ASP A CA 1
ATOM 1730 C C . ASP A 1 222 ? 52.366 17.030 -6.279 1.00 54.19 222 ASP A C 1
ATOM 1732 O O . ASP A 1 222 ? 52.969 17.951 -5.728 1.00 54.19 222 ASP A O 1
ATOM 1736 N N . GLY A 1 223 ? 52.505 15.777 -5.834 1.00 51.47 223 GLY A N 1
ATOM 1737 C CA . GLY A 1 223 ? 53.427 15.394 -4.760 1.00 51.47 223 GLY A CA 1
ATOM 1738 C C . GLY A 1 223 ? 54.851 15.136 -5.264 1.00 51.47 223 GLY A C 1
ATOM 1739 O O . GLY A 1 223 ? 55.243 13.983 -5.426 1.00 51.47 223 GLY A O 1
ATOM 1740 N N . GLN A 1 224 ? 55.643 16.187 -5.506 1.00 50.56 224 GLN A N 1
ATOM 1741 C CA . GLN A 1 224 ? 57.086 16.056 -5.777 1.00 50.56 224 GLN A CA 1
ATOM 1742 C C . GLN A 1 224 ? 57.824 15.365 -4.606 1.00 50.56 224 GLN A C 1
ATOM 1744 O O . GLN A 1 224 ? 57.623 15.751 -3.451 1.00 50.56 224 GLN A O 1
ATOM 1749 N N . PRO A 1 225 ? 58.744 14.410 -4.855 1.00 47.06 225 PRO A N 1
ATOM 1750 C CA . PRO A 1 225 ? 59.543 13.817 -3.791 1.00 47.06 225 PRO A CA 1
ATOM 1751 C C . PRO A 1 225 ? 60.660 14.779 -3.353 1.00 47.06 225 PRO A C 1
ATOM 1753 O O . PRO A 1 225 ? 61.548 15.138 -4.130 1.00 47.06 225 PRO A O 1
ATOM 1756 N N . LEU A 1 226 ? 60.633 15.176 -2.077 1.00 45.84 226 LEU A N 1
ATOM 1757 C CA . LEU A 1 226 ? 61.718 15.898 -1.410 1.00 45.84 226 LEU A CA 1
ATOM 1758 C C . LEU A 1 226 ? 63.010 15.065 -1.439 1.00 45.84 226 LEU A C 1
ATOM 1760 O O . LEU A 1 226 ? 63.123 14.027 -0.785 1.00 45.84 226 LEU A O 1
ATOM 1764 N N . LYS A 1 227 ? 64.010 15.556 -2.181 1.00 48.31 227 LYS A N 1
ATOM 1765 C CA . LYS A 1 227 ? 65.391 15.055 -2.159 1.00 48.31 227 LYS A CA 1
ATOM 1766 C C . LYS A 1 227 ? 65.953 15.142 -0.733 1.00 48.31 227 LYS A C 1
ATOM 1768 O O . LYS A 1 227 ? 66.238 16.234 -0.244 1.00 48.31 227 LYS A O 1
ATOM 1773 N N . ARG A 1 228 ? 66.172 13.994 -0.082 1.00 44.72 228 ARG A N 1
ATOM 1774 C CA . ARG A 1 228 ? 66.987 13.900 1.139 1.00 44.72 228 ARG A CA 1
ATOM 1775 C C . ARG A 1 228 ? 68.463 14.096 0.778 1.00 44.72 228 ARG A C 1
ATOM 1777 O O . ARG A 1 228 ? 69.044 13.275 0.074 1.00 44.72 228 ARG A O 1
ATOM 1784 N N . LYS A 1 229 ? 69.060 15.191 1.261 1.00 45.66 229 LYS A N 1
ATOM 1785 C CA . LYS A 1 229 ? 70.516 15.386 1.305 1.00 45.66 229 LYS A CA 1
ATOM 1786 C C . LYS A 1 229 ? 71.104 14.479 2.388 1.00 45.66 229 LYS A C 1
ATOM 1788 O O . LYS A 1 229 ? 70.669 14.539 3.533 1.00 45.66 229 LYS A O 1
ATOM 1793 N N . GLN A 1 230 ? 72.091 13.676 2.001 1.00 45.25 230 GLN A N 1
ATOM 1794 C CA . GLN A 1 230 ? 73.017 12.996 2.904 1.00 45.25 230 GLN A CA 1
ATOM 1795 C C . GLN A 1 230 ? 73.872 14.027 3.650 1.00 45.25 230 GLN A C 1
ATOM 1797 O O . GLN A 1 230 ? 74.458 14.901 3.004 1.00 45.25 230 GLN A O 1
ATOM 1802 N N . 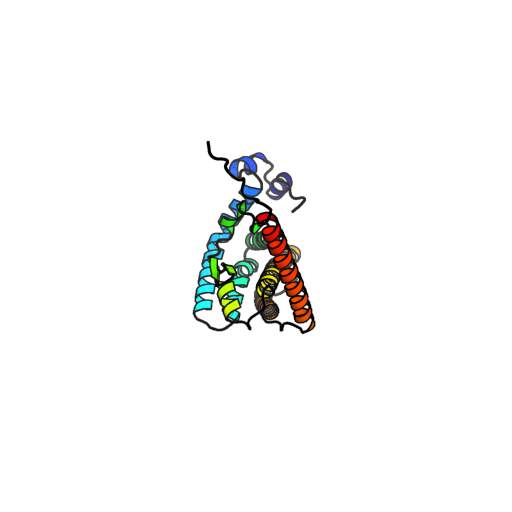ARG A 1 231 ? 73.966 13.880 4.972 1.00 49.44 231 ARG A N 1
ATOM 1803 C CA . ARG A 1 231 ? 75.194 13.998 5.766 1.00 49.44 231 ARG A CA 1
ATOM 1804 C C . ARG A 1 231 ? 75.068 13.092 6.980 1.00 49.44 231 ARG A C 1
ATOM 1806 O O . ARG A 1 231 ? 73.936 13.009 7.504 1.00 49.44 231 ARG A O 1
#

Sequence (231 aa):
MEGTTLADINEAAGQRNTSAIQYHFEGRDGLIRAIYQRFVPPLTEHYEELVQRARASKRVRPAAEAIVLPLGRLLTGDWRDRAFVELFAQMFAGTRISDPQWADLTGIRLVRRNGEGEIGEAEALLLDRIAPLPEPLGSIRMTVAGTFVARSLADFARHWDKYGPEQSEDPQLFISNLVDMFIATMTAPVSASTSAMLATVNEKRGRRSRSVNGRTARRAGDGQPLKRKQR